Protein AF-A0A0X8FLI9-F1 (afdb_monomer)

Radius of gyration: 27.59 Å; Cα contacts (8 Å, |Δi|>4): 168; chains: 1; bounding box: 105×50×68 Å

InterPro domains:
  IPR019454 Putative cell-wall binding lipoprotein YkyA-like [PF10368] (31-201)
  IPR036785 YkyA-like superfamily [G3DSA:1.20.120.570] (15-207)
  IPR036785 YkyA-like superfamily [SSF140423] (44-197)

Nearest PDB structures (foldseek):
  2ap3-assembly1_A  TM=6.764E-01  e=7.539E-03  Staphylococcus aureus subsp. aureus MW2
  8r5s-assembly1_B  TM=3.567E-01  e=4.475E-02  unidentified
  3ja6-assembly1_I  TM=3.073E-01  e=8.933E+00  Escherichia coli

Secondary structure (DSSP, 8-state):
--------------------PPPHHHHHHHHHHHHHHHHHHHHHHHHHHHHHHHHHHHHHHH-TT-GGGGSTTSHHHHHHHHHHHHHHHHHHHHHHHHHHHHHHHHHHHH-----HHHHHHHHHHHHHHHHHHHHHHHHHHHHHHHHHHHHHHHHHHHHHTSTT--HHHHHHHHHHHHHHHHHHHHHHHHHHHHHHHHHHSPPTTTTHHHHSSS-----

Organism: NCBI:txid128944

Solvent-accessible surface area (backbone atoms only — not comparable to full-atom values): 12479 Å² total; per-residue (Å²): 142,83,85,86,79,90,72,89,80,86,78,80,84,72,79,85,79,72,69,88,69,74,55,67,68,64,38,55,54,49,33,33,52,23,37,46,48,34,53,51,28,52,51,49,38,55,53,46,60,73,42,41,66,57,23,44,52,49,28,44,76,75,28,89,73,30,52,36,45,60,30,88,82,14,48,38,39,45,50,55,48,54,41,50,55,34,50,54,50,32,53,50,20,50,51,44,36,54,58,33,46,54,52,50,51,56,48,54,76,71,64,84,66,91,48,68,69,55,46,52,52,46,56,54,48,67,62,46,49,64,38,49,68,54,42,50,62,54,50,54,50,45,52,58,55,49,51,54,48,51,55,49,51,53,51,43,41,38,46,59,36,40,92,84,50,47,71,65,56,52,53,51,46,52,52,55,50,52,58,52,50,53,54,50,51,58,51,50,64,70,41,49,61,48,42,51,53,52,57,65,56,80,59,81,73,64,59,54,70,73,70,66,77,83,81,87,78,87,129

Sequence (219 aa):
MNKLKFGFLALSACFLLVACSANPTSVADQVQEAGHQATQEINSIQLQEGQLNQAFAQDIAEDDSLKRLASNRGATQANLSDRQDDLDQLAKALKTLKSQGEKLQASMDQVQSDDETVIKQRQHFEAILPLIDQIVPTLESYINNYQALLDQEESFYKSLSKKDADYQTFNQGMSDINQNHQKLQDQLQSLVEPLEQLNQLPSLNQEKDKNGGEQDAPA

Structure (mmCIF, N/CA/C/O backbone):
data_AF-A0A0X8FLI9-F1
#
_entry.id   AF-A0A0X8FLI9-F1
#
loop_
_atom_site.group_PDB
_atom_site.id
_atom_site.type_symbol
_atom_site.label_atom_id
_atom_site.label_alt_id
_atom_site.label_comp_id
_atom_site.label_asym_id
_atom_site.label_entity_id
_atom_site.label_seq_id
_atom_site.pdbx_PDB_ins_code
_atom_site.Cartn_x
_atom_site.Cartn_y
_atom_site.Cartn_z
_atom_site.occupancy
_atom_site.B_iso_or_equiv
_atom_site.auth_seq_id
_atom_site.auth_comp_id
_atom_site.auth_asym_id
_atom_site.auth_atom_id
_atom_site.pdbx_PDB_model_num
ATOM 1 N N . MET A 1 1 ? 81.676 11.058 -12.148 1.00 44.59 1 MET A N 1
ATOM 2 C CA . MET A 1 1 ? 80.948 12.337 -12.293 1.00 44.59 1 MET A CA 1
ATOM 3 C C . MET A 1 1 ? 80.258 12.343 -13.644 1.00 44.59 1 MET A C 1
ATOM 5 O O . MET A 1 1 ? 80.954 12.430 -14.639 1.00 44.59 1 MET A O 1
ATOM 9 N N . ASN A 1 2 ? 78.933 12.199 -13.680 1.00 37.53 2 ASN A N 1
ATOM 10 C CA . ASN A 1 2 ? 78.078 12.757 -14.728 1.00 37.53 2 ASN A CA 1
ATOM 11 C C . ASN A 1 2 ? 76.636 12.804 -14.214 1.00 37.53 2 ASN A C 1
ATOM 13 O O . ASN A 1 2 ? 76.215 11.964 -13.424 1.00 37.53 2 ASN A O 1
ATOM 17 N N . LYS A 1 3 ? 75.971 13.908 -14.547 1.00 40.12 3 LYS A N 1
ATOM 18 C CA . LYS A 1 3 ? 74.901 14.537 -13.772 1.00 40.12 3 LYS A CA 1
ATOM 19 C C . LYS A 1 3 ? 73.550 13.847 -13.973 1.00 40.12 3 LYS A C 1
ATOM 21 O O . LYS A 1 3 ? 73.092 13.698 -15.101 1.00 40.12 3 LYS A O 1
ATOM 26 N N . LEU A 1 4 ? 72.904 13.523 -12.856 1.00 42.41 4 LEU A N 1
ATOM 27 C CA . LEU A 1 4 ? 71.503 13.131 -12.757 1.00 42.41 4 LEU A CA 1
ATOM 28 C C . LEU A 1 4 ? 70.629 14.345 -13.121 1.00 42.41 4 LEU A C 1
ATOM 30 O O . LEU A 1 4 ? 70.685 15.370 -12.441 1.00 42.41 4 LEU A O 1
ATOM 34 N N . LYS A 1 5 ? 69.847 14.258 -14.200 1.00 42.66 5 LYS A N 1
ATOM 35 C CA . LYS A 1 5 ? 68.761 15.206 -14.481 1.00 42.66 5 LYS A CA 1
ATOM 36 C C . LYS A 1 5 ? 67.445 14.543 -14.087 1.00 42.66 5 LYS A C 1
ATOM 38 O O . LYS A 1 5 ? 66.938 13.693 -14.807 1.00 42.66 5 LYS A O 1
ATOM 43 N N . PHE A 1 6 ? 66.930 14.934 -12.925 1.00 48.31 6 PHE A N 1
ATOM 44 C CA . PHE A 1 6 ? 65.540 14.724 -12.537 1.00 48.31 6 PHE A CA 1
ATOM 45 C C . PHE A 1 6 ? 64.654 15.604 -13.427 1.00 48.31 6 PHE A C 1
ATOM 47 O O . PHE A 1 6 ? 64.807 16.824 -13.439 1.00 48.31 6 PHE A O 1
ATOM 54 N N . GLY A 1 7 ? 63.751 14.979 -14.176 1.00 41.00 7 GLY A N 1
ATOM 55 C CA . GLY A 1 7 ? 62.736 15.645 -14.983 1.00 41.00 7 GLY A CA 1
ATOM 56 C C . GLY A 1 7 ? 61.403 14.937 -14.790 1.00 41.00 7 GLY A C 1
ATOM 57 O O . GLY A 1 7 ? 61.205 13.857 -15.328 1.00 41.00 7 GLY A O 1
ATOM 58 N N . PHE A 1 8 ? 60.566 15.542 -13.947 1.00 47.28 8 PHE A N 1
ATOM 59 C CA . PHE A 1 8 ? 59.113 15.403 -13.809 1.00 47.28 8 PHE A CA 1
ATOM 60 C C . PHE A 1 8 ? 58.415 14.373 -14.723 1.00 47.28 8 PHE A C 1
ATOM 62 O O . PHE A 1 8 ? 58.249 14.609 -15.917 1.00 47.28 8 PHE A O 1
ATOM 69 N N . LEU A 1 9 ? 57.878 13.305 -14.123 1.00 39.38 9 LEU A N 1
ATOM 70 C CA . LEU A 1 9 ? 56.750 12.558 -14.683 1.00 39.38 9 LEU A CA 1
ATOM 71 C C . LEU A 1 9 ? 55.595 12.614 -13.674 1.00 39.38 9 LEU A C 1
ATOM 73 O O . LEU A 1 9 ? 55.496 11.795 -12.765 1.00 39.38 9 LEU A O 1
ATOM 77 N N . ALA A 1 10 ? 54.747 13.631 -13.814 1.00 48.28 10 ALA A N 1
ATOM 78 C CA . ALA A 1 10 ? 53.431 13.655 -13.192 1.00 48.28 10 ALA A CA 1
ATOM 79 C C . ALA A 1 10 ? 52.522 12.722 -14.003 1.00 48.28 10 ALA A C 1
ATOM 81 O O . ALA A 1 10 ? 51.896 13.149 -14.971 1.00 48.28 10 ALA A O 1
ATOM 82 N N . LEU A 1 11 ? 52.489 11.434 -13.650 1.00 44.41 11 LEU A N 1
ATOM 83 C CA . LEU A 1 11 ? 51.490 10.521 -14.196 1.00 44.41 11 LEU A CA 1
ATOM 84 C C . LEU A 1 11 ? 50.240 10.618 -13.322 1.00 44.41 11 LEU A C 1
ATOM 86 O O . LEU A 1 11 ? 50.112 9.970 -12.286 1.00 44.41 11 LEU A O 1
ATOM 90 N N . SER A 1 12 ? 49.362 11.523 -13.745 1.00 46.56 12 SER A N 1
ATOM 91 C CA . SER A 1 12 ? 48.009 11.704 -13.243 1.00 46.56 12 SER A CA 1
ATOM 92 C C . SER A 1 12 ? 47.231 10.395 -13.409 1.00 46.56 12 SER A C 1
ATOM 94 O O . SER A 1 12 ? 46.703 10.105 -14.481 1.00 46.56 12 SER A O 1
ATOM 96 N N . ALA A 1 13 ? 47.184 9.581 -12.356 1.00 48.19 13 ALA A N 1
ATOM 97 C CA . ALA A 1 13 ? 46.285 8.438 -12.248 1.00 48.19 13 ALA A CA 1
ATOM 98 C C . ALA A 1 13 ? 44.875 8.949 -11.904 1.00 48.19 13 ALA A C 1
ATOM 100 O O . ALA A 1 13 ? 44.360 8.736 -10.809 1.00 48.19 13 ALA A O 1
ATOM 101 N N . CYS A 1 14 ? 44.269 9.693 -12.831 1.00 45.59 14 CYS A N 1
ATOM 102 C CA . CYS A 1 14 ? 42.859 10.041 -12.751 1.00 45.59 14 CYS A CA 1
ATOM 103 C C . CYS A 1 14 ? 42.026 8.847 -13.221 1.00 45.59 14 CYS A C 1
ATOM 105 O O . CYS A 1 14 ? 42.004 8.522 -14.403 1.00 45.59 14 CYS A O 1
ATOM 107 N N . PHE A 1 15 ? 41.357 8.222 -12.254 1.00 47.62 15 PHE A N 1
ATOM 108 C CA . PHE A 1 15 ? 39.987 7.717 -12.343 1.00 47.62 15 PHE A CA 1
ATOM 109 C C . PHE A 1 15 ? 39.546 7.134 -13.695 1.00 47.62 15 PHE A C 1
ATOM 111 O O . PHE A 1 15 ? 38.873 7.791 -14.482 1.00 47.62 15 PHE A O 1
ATOM 118 N N . LEU A 1 16 ? 39.792 5.838 -13.882 1.00 42.84 16 LEU A N 1
ATOM 119 C CA . LEU A 1 16 ? 38.894 4.979 -14.657 1.00 42.84 16 LEU A CA 1
ATOM 120 C C . LEU A 1 16 ? 38.116 4.081 -13.689 1.00 42.84 16 LEU A C 1
ATOM 122 O O . LEU A 1 16 ? 38.241 2.863 -13.705 1.00 42.84 16 LEU A O 1
ATOM 126 N N . LEU A 1 17 ? 37.306 4.702 -12.829 1.00 39.56 17 LEU A N 1
ATOM 127 C CA . LEU A 1 17 ? 36.088 4.056 -12.341 1.00 39.56 17 LEU A CA 1
ATOM 128 C C . LEU A 1 17 ? 35.008 4.369 -13.376 1.00 39.56 17 LEU A C 1
ATOM 130 O O . LEU A 1 17 ? 34.182 5.260 -13.189 1.00 39.56 17 LEU A O 1
ATOM 134 N N . VAL A 1 18 ? 35.096 3.694 -14.524 1.00 42.97 18 VAL A N 1
ATOM 135 C CA . VAL A 1 18 ? 33.992 3.664 -15.481 1.00 42.97 18 VAL A CA 1
ATOM 136 C C . VAL A 1 18 ? 32.836 2.993 -14.754 1.00 42.97 18 VAL A C 1
ATOM 138 O O . VAL A 1 18 ? 32.994 1.906 -14.204 1.00 42.97 18 VAL A O 1
ATOM 141 N N . ALA A 1 19 ? 31.737 3.736 -14.683 1.00 37.81 19 ALA A N 1
ATOM 142 C CA . ALA A 1 19 ? 30.455 3.393 -14.101 1.00 37.81 19 ALA A CA 1
ATOM 143 C C . ALA A 1 19 ? 30.183 1.883 -14.033 1.00 37.81 19 ALA A C 1
ATOM 145 O O . ALA A 1 19 ? 30.278 1.184 -15.040 1.00 37.81 19 ALA A O 1
ATOM 146 N N . CYS A 1 20 ? 29.734 1.404 -12.871 1.00 40.12 20 CYS A N 1
ATOM 147 C CA . CYS A 1 20 ? 28.858 0.239 -12.822 1.00 40.12 20 CYS A CA 1
ATOM 148 C C . CYS A 1 20 ? 27.592 0.598 -13.615 1.00 40.12 20 CYS A C 1
ATOM 150 O O . CYS A 1 20 ? 26.618 1.085 -13.040 1.00 40.12 20 CYS A O 1
ATOM 152 N N . SER A 1 21 ? 27.630 0.465 -14.943 1.00 43.06 21 SER A N 1
ATOM 153 C CA . SER A 1 21 ? 26.447 0.589 -15.779 1.00 43.06 21 SER A CA 1
ATOM 154 C C . SER A 1 21 ? 25.507 -0.530 -15.355 1.00 43.06 21 SER A C 1
ATOM 156 O O . SER A 1 21 ? 25.841 -1.713 -15.429 1.00 43.06 21 SER A O 1
ATOM 158 N N . ALA A 1 22 ? 24.347 -0.155 -14.821 1.00 55.50 22 ALA A N 1
ATOM 159 C CA . ALA A 1 22 ? 23.279 -1.110 -14.601 1.00 55.50 22 ALA A CA 1
ATOM 160 C C . ALA A 1 22 ? 23.012 -1.800 -15.944 1.00 55.50 22 ALA A C 1
ATOM 162 O O . ALA A 1 22 ? 22.777 -1.125 -16.945 1.00 55.50 22 ALA A O 1
ATOM 163 N N . ASN A 1 23 ? 23.120 -3.128 -15.986 1.00 66.19 23 ASN A N 1
ATOM 164 C CA . ASN A 1 23 ? 22.789 -3.881 -17.187 1.00 66.19 23 ASN A CA 1
ATOM 165 C C . ASN A 1 23 ? 21.299 -3.622 -17.485 1.00 66.19 23 ASN A C 1
ATOM 167 O O . ASN A 1 23 ? 20.482 -3.944 -16.619 1.00 66.19 23 ASN A O 1
ATOM 171 N N . PRO A 1 24 ? 20.910 -3.051 -18.637 1.00 60.22 24 PRO A N 1
ATOM 172 C CA . PRO A 1 24 ? 19.527 -2.627 -18.851 1.00 60.22 24 PRO A CA 1
ATOM 173 C C . PRO A 1 24 ? 18.510 -3.782 -18.766 1.00 60.22 24 PRO A C 1
ATOM 175 O O . PRO A 1 24 ? 17.378 -3.578 -18.340 1.00 60.22 24 PRO A O 1
ATOM 178 N N . THR A 1 25 ? 18.930 -5.023 -19.037 1.00 65.94 25 THR A N 1
ATOM 179 C CA . THR A 1 25 ? 18.124 -6.228 -18.771 1.00 65.94 25 THR A CA 1
ATOM 180 C C . THR A 1 25 ? 17.817 -6.409 -17.280 1.00 65.94 25 THR A C 1
ATOM 182 O O . THR A 1 25 ? 16.679 -6.661 -16.909 1.00 65.94 25 THR A O 1
ATOM 185 N N . SER A 1 26 ? 18.805 -6.190 -16.408 1.00 79.81 26 SER A N 1
ATOM 186 C CA . SER A 1 26 ? 18.607 -6.259 -14.953 1.00 79.81 26 SER A CA 1
ATOM 187 C C . SER A 1 26 ? 17.734 -5.126 -14.406 1.00 79.81 26 SER A C 1
ATOM 189 O O . SER A 1 26 ? 17.175 -5.265 -13.323 1.00 79.81 26 SER A O 1
ATOM 191 N N . VAL A 1 27 ? 17.623 -4.008 -15.135 1.00 83.69 27 VAL A N 1
ATOM 192 C CA . VAL A 1 27 ? 16.736 -2.891 -14.777 1.00 83.69 27 VAL A CA 1
ATOM 193 C C . VAL A 1 27 ? 15.287 -3.261 -15.0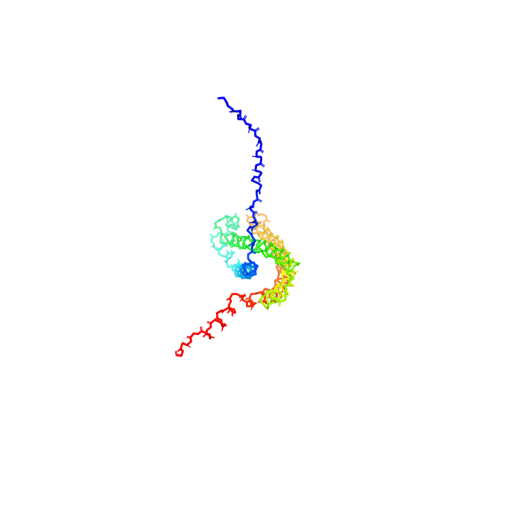78 1.00 83.69 27 VAL A C 1
ATOM 195 O O . VAL A 1 27 ? 14.445 -3.101 -14.201 1.00 83.69 27 VAL A O 1
ATOM 198 N N . ALA A 1 28 ? 15.004 -3.803 -16.267 1.00 85.44 28 ALA A N 1
ATOM 199 C CA . ALA A 1 28 ? 13.665 -4.277 -16.622 1.00 85.44 28 ALA A CA 1
ATOM 200 C C . ALA A 1 28 ? 13.173 -5.375 -15.663 1.00 85.44 28 ALA A C 1
ATOM 202 O O . ALA A 1 28 ? 12.085 -5.242 -15.109 1.00 85.44 28 ALA A O 1
ATOM 203 N N . ASP A 1 29 ? 14.012 -6.373 -15.362 1.00 87.75 29 ASP A N 1
ATOM 204 C CA . ASP A 1 29 ? 13.674 -7.435 -14.402 1.00 87.75 29 ASP A CA 1
ATOM 205 C C . ASP A 1 29 ? 13.336 -6.858 -13.005 1.00 87.75 29 ASP A C 1
ATOM 207 O O . ASP A 1 29 ? 12.397 -7.303 -12.350 1.00 87.75 29 ASP A O 1
ATOM 211 N N . GLN A 1 30 ? 14.054 -5.819 -12.553 1.00 91.50 30 GLN A N 1
ATOM 212 C CA . GLN A 1 30 ? 13.771 -5.145 -11.275 1.00 91.50 30 GLN A CA 1
ATOM 213 C C . GLN A 1 30 ? 12.463 -4.346 -11.284 1.00 91.50 30 GLN A C 1
ATOM 215 O O . GLN A 1 30 ? 11.825 -4.230 -10.238 1.00 91.50 30 GLN A O 1
ATOM 220 N N . VAL A 1 31 ? 12.062 -3.775 -12.426 1.00 93.12 31 VAL A N 1
ATOM 221 C CA . VAL A 1 31 ? 10.745 -3.133 -12.557 1.00 93.12 31 VAL A CA 1
ATOM 222 C C . VAL A 1 31 ? 9.647 -4.183 -12.406 1.00 93.12 31 VAL A C 1
ATOM 224 O O . VAL A 1 31 ? 8.696 -3.958 -11.661 1.00 93.12 31 VAL A O 1
ATOM 227 N N . GLN A 1 32 ? 9.782 -5.329 -13.076 1.00 91.56 32 GLN A N 1
ATOM 228 C CA . GLN A 1 32 ? 8.783 -6.398 -13.012 1.00 91.56 32 GLN A CA 1
ATOM 229 C C . GLN A 1 32 ? 8.674 -6.993 -11.608 1.00 91.56 32 GLN A C 1
ATOM 231 O O . GLN A 1 32 ? 7.570 -7.135 -11.093 1.00 91.56 32 GLN A O 1
ATOM 236 N N . GLU A 1 33 ? 9.804 -7.261 -10.950 1.00 94.12 33 GLU A N 1
ATOM 237 C CA . GLU A 1 33 ? 9.818 -7.728 -9.559 1.00 94.12 33 GLU A CA 1
ATOM 238 C C . GLU A 1 33 ? 9.114 -6.732 -8.627 1.00 94.12 33 GLU A C 1
ATOM 240 O O . GLU A 1 33 ? 8.297 -7.119 -7.795 1.00 94.12 33 GLU A O 1
ATOM 245 N N . ALA A 1 34 ? 9.361 -5.431 -8.804 1.00 96.56 34 ALA A N 1
ATOM 246 C CA . ALA A 1 34 ? 8.670 -4.406 -8.029 1.00 96.56 34 ALA A CA 1
ATOM 247 C C . ALA A 1 34 ? 7.160 -4.345 -8.336 1.00 96.56 34 ALA A C 1
ATOM 249 O O . ALA A 1 34 ? 6.372 -4.081 -7.430 1.00 96.56 34 ALA A O 1
ATOM 250 N N . GLY A 1 35 ? 6.740 -4.617 -9.577 1.00 96.75 35 GLY A N 1
ATOM 251 C CA . GLY A 1 35 ? 5.328 -4.760 -9.954 1.00 96.75 35 GLY A CA 1
ATOM 252 C C . GLY A 1 35 ? 4.650 -5.967 -9.292 1.00 96.75 35 GLY A C 1
ATOM 253 O O . GLY A 1 35 ? 3.540 -5.848 -8.757 1.00 96.75 35 GLY A O 1
ATOM 254 N N . HIS A 1 36 ? 5.342 -7.109 -9.247 1.00 97.06 36 HIS A N 1
ATOM 255 C CA . HIS A 1 36 ? 4.882 -8.304 -8.542 1.00 97.06 36 HIS A CA 1
ATOM 256 C C . HIS A 1 36 ? 4.761 -8.051 -7.045 1.00 97.06 36 HIS A C 1
ATOM 258 O O . HIS A 1 36 ? 3.710 -8.339 -6.470 1.00 97.06 36 HIS A O 1
ATOM 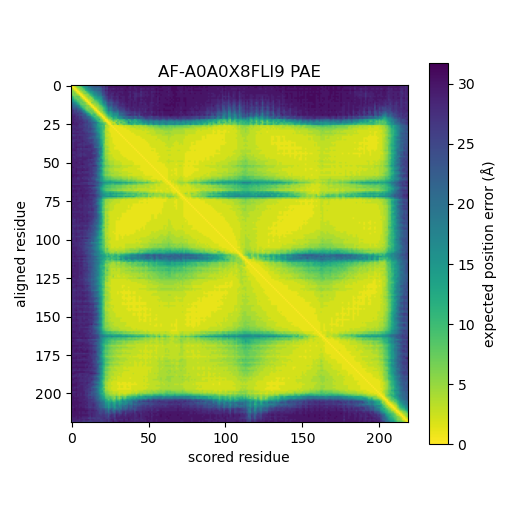264 N N . GLN A 1 37 ? 5.788 -7.452 -6.438 1.00 97.94 37 GLN A N 1
ATOM 265 C CA . GLN A 1 37 ? 5.755 -7.081 -5.031 1.00 97.94 37 GLN A CA 1
ATOM 266 C C . GLN A 1 37 ? 4.584 -6.132 -4.754 1.00 97.94 37 GLN A C 1
ATOM 268 O O . GLN A 1 37 ? 3.780 -6.408 -3.874 1.00 97.94 37 GLN A O 1
ATOM 273 N N . ALA A 1 38 ? 4.404 -5.073 -5.552 1.00 98.31 38 ALA A N 1
ATOM 274 C CA . ALA A 1 38 ? 3.283 -4.151 -5.372 1.00 98.31 38 ALA A CA 1
ATOM 275 C C . ALA A 1 38 ? 1.920 -4.866 -5.413 1.00 98.31 38 ALA A C 1
ATOM 277 O O . ALA A 1 38 ? 1.047 -4.595 -4.592 1.00 98.31 38 ALA A O 1
ATOM 278 N N . THR A 1 39 ? 1.756 -5.825 -6.327 1.00 98.38 39 THR A N 1
ATOM 279 C CA . THR A 1 39 ? 0.537 -6.642 -6.428 1.00 98.38 39 THR A CA 1
ATOM 280 C C . THR A 1 39 ? 0.333 -7.519 -5.189 1.00 98.38 39 THR A C 1
ATOM 282 O O . THR A 1 39 ? -0.791 -7.662 -4.708 1.00 98.38 39 THR A O 1
ATOM 285 N N . GLN A 1 40 ? 1.405 -8.112 -4.660 1.00 98.44 40 GLN A N 1
ATOM 286 C CA . GLN A 1 40 ? 1.354 -8.935 -3.452 1.00 98.44 40 GLN A CA 1
ATOM 287 C C . GLN A 1 40 ? 0.948 -8.118 -2.224 1.00 98.44 40 GLN A C 1
ATOM 289 O O . GLN A 1 40 ? 0.019 -8.526 -1.528 1.00 98.44 40 GLN A O 1
ATOM 294 N N . GLU A 1 41 ? 1.571 -6.958 -2.003 1.00 98.62 41 GLU A N 1
ATOM 295 C CA . GLU A 1 41 ? 1.259 -6.111 -0.844 1.00 98.62 41 GLU A CA 1
ATOM 296 C C . GLU A 1 41 ? -0.172 -5.558 -0.918 1.00 98.62 41 GLU A C 1
ATOM 298 O O . GLU A 1 41 ? -0.892 -5.576 0.077 1.00 98.62 41 GLU A O 1
ATOM 303 N N . ILE A 1 42 ? -0.645 -5.150 -2.107 1.00 98.50 42 ILE A N 1
ATOM 304 C CA . ILE A 1 42 ? -2.048 -4.742 -2.307 1.00 98.50 42 ILE A CA 1
ATOM 305 C C . ILE A 1 42 ? -3.001 -5.879 -1.921 1.00 98.50 42 ILE A C 1
ATOM 307 O O . ILE A 1 42 ? -3.962 -5.658 -1.188 1.00 98.50 42 ILE A O 1
ATOM 311 N N . ASN A 1 43 ? -2.740 -7.104 -2.381 1.00 98.19 43 ASN A N 1
ATOM 312 C CA . ASN A 1 43 ? -3.592 -8.250 -2.061 1.00 98.19 43 ASN A CA 1
ATOM 313 C C . ASN A 1 43 ? -3.563 -8.604 -0.568 1.00 98.19 43 ASN A C 1
ATOM 315 O O . ASN A 1 43 ? -4.598 -8.988 -0.019 1.00 98.19 43 ASN A O 1
ATOM 319 N N . SER A 1 44 ? -2.405 -8.476 0.086 1.00 98.50 44 SER A N 1
ATOM 320 C CA . SER A 1 44 ? -2.269 -8.687 1.532 1.00 98.50 44 SER A CA 1
ATOM 321 C C . SER A 1 44 ? -3.102 -7.671 2.315 1.00 98.50 44 SER A C 1
ATOM 323 O O . SER A 1 44 ? -3.945 -8.061 3.127 1.00 98.50 44 SER A O 1
ATOM 325 N N . ILE A 1 45 ? -2.989 -6.390 1.949 1.00 98.56 45 ILE A N 1
ATOM 326 C CA . ILE A 1 45 ? -3.814 -5.306 2.485 1.00 98.56 45 ILE A CA 1
ATOM 327 C C . ILE A 1 45 ? -5.309 -5.620 2.329 1.00 98.56 45 ILE A C 1
ATOM 329 O O . ILE A 1 45 ? -6.050 -5.579 3.310 1.00 98.56 45 ILE A O 1
ATOM 333 N N . GLN A 1 46 ? -5.763 -5.988 1.125 1.00 97.94 46 GLN A N 1
ATOM 334 C CA . GLN A 1 46 ? -7.177 -6.301 0.862 1.00 97.94 46 GLN A CA 1
ATOM 335 C C . GLN A 1 46 ? -7.678 -7.497 1.688 1.00 97.94 46 GLN A C 1
ATOM 337 O O . GLN A 1 46 ? -8.801 -7.495 2.200 1.00 97.94 46 GLN A O 1
ATOM 342 N N . LEU A 1 47 ? -6.843 -8.525 1.855 1.00 98.25 47 LEU A N 1
ATOM 343 C CA . LEU A 1 47 ? -7.166 -9.670 2.702 1.00 98.25 47 LEU A CA 1
ATOM 344 C C . LEU A 1 47 ? -7.329 -9.250 4.169 1.00 98.25 47 LEU A C 1
ATOM 346 O O . LEU A 1 47 ? -8.281 -9.675 4.827 1.00 98.25 47 LEU A O 1
ATOM 350 N N . GLN A 1 48 ? -6.420 -8.418 4.677 1.00 98.44 48 GLN A N 1
ATOM 351 C CA . GLN A 1 48 ? -6.453 -7.925 6.051 1.00 98.44 48 GLN A CA 1
ATOM 352 C C . GLN A 1 48 ? -7.641 -6.983 6.292 1.00 98.44 48 GLN A C 1
ATOM 354 O O . GLN A 1 48 ? -8.276 -7.087 7.342 1.00 98.44 48 GLN A O 1
ATOM 359 N N . GLU A 1 49 ? -8.006 -6.128 5.329 1.00 97.06 49 GLU A N 1
ATOM 360 C CA . GLU A 1 49 ? -9.237 -5.322 5.389 1.00 97.06 49 GLU A CA 1
ATOM 361 C C . GLU A 1 49 ? -10.474 -6.216 5.565 1.00 97.06 49 GLU A C 1
ATOM 363 O O . GLU A 1 49 ? -11.309 -5.974 6.439 1.00 97.06 49 GLU A O 1
ATOM 368 N N . GLY A 1 50 ? -10.555 -7.320 4.812 1.00 96.56 50 GLY A N 1
ATOM 369 C CA . GLY A 1 50 ? -11.631 -8.306 4.951 1.00 96.56 50 GLY A CA 1
ATOM 370 C C . GLY A 1 50 ? -11.695 -8.983 6.329 1.00 96.56 50 GLY A C 1
ATOM 371 O O . GLY A 1 50 ? -12.752 -9.476 6.731 1.00 96.56 50 GLY A O 1
ATOM 372 N N . GLN A 1 51 ? -10.590 -8.989 7.077 1.00 97.62 51 GLN A N 1
ATOM 373 C CA . GLN A 1 51 ? -10.475 -9.605 8.403 1.00 97.62 51 GLN A CA 1
ATOM 374 C C . GLN A 1 51 ? -10.690 -8.617 9.560 1.00 97.62 51 GLN A C 1
ATOM 376 O O . GLN A 1 51 ? -10.919 -9.050 10.694 1.00 97.62 51 GLN A O 1
ATOM 381 N N . LEU A 1 52 ? -10.679 -7.306 9.300 1.00 96.56 52 LEU A N 1
ATOM 382 C CA . LEU A 1 52 ? -10.750 -6.270 10.334 1.00 96.56 52 LEU A CA 1
ATOM 383 C C . LEU A 1 52 ? -12.013 -6.386 11.204 1.00 96.56 52 LEU A C 1
ATOM 385 O O . LEU A 1 52 ? -11.944 -6.283 12.428 1.00 96.56 52 LEU A O 1
ATOM 389 N N . ASN A 1 53 ? -13.166 -6.695 10.602 1.00 94.25 53 ASN A N 1
ATOM 390 C CA . ASN A 1 53 ? -14.417 -6.883 11.346 1.00 94.25 53 ASN A CA 1
ATOM 391 C C . ASN A 1 53 ? -14.363 -8.073 12.315 1.00 94.25 53 ASN A C 1
ATOM 393 O O . ASN A 1 53 ? -14.921 -8.007 13.411 1.00 94.25 53 ASN A O 1
ATOM 397 N N . GLN A 1 54 ? -13.684 -9.158 11.931 1.00 97.56 54 GLN A N 1
ATOM 398 C CA . GLN A 1 54 ? -13.489 -10.312 12.807 1.00 97.56 54 GLN A CA 1
ATOM 399 C C . GLN A 1 54 ? -12.544 -9.963 13.963 1.00 97.56 54 GLN A C 1
ATOM 401 O O . GLN A 1 54 ? -12.828 -10.321 15.105 1.00 97.56 54 GLN A O 1
ATOM 406 N N . ALA A 1 55 ? -11.462 -9.235 13.681 1.00 97.06 55 ALA A N 1
ATOM 407 C CA . ALA A 1 55 ? -10.519 -8.766 14.692 1.00 97.06 55 ALA A CA 1
ATOM 408 C C . ALA A 1 55 ? -11.194 -7.833 15.718 1.00 97.06 55 ALA A C 1
ATOM 410 O O . ALA A 1 55 ? -11.038 -8.008 16.928 1.00 97.06 55 ALA A O 1
ATOM 411 N N . PHE A 1 56 ? -12.033 -6.915 15.235 1.00 95.69 56 PHE A N 1
ATOM 412 C CA . PHE A 1 56 ? -12.857 -6.043 16.069 1.00 95.69 56 PHE A CA 1
ATOM 413 C C . PHE A 1 56 ? -13.831 -6.829 16.956 1.00 95.69 56 PHE A C 1
ATOM 415 O O . PHE A 1 56 ? -13.894 -6.604 18.166 1.00 95.69 56 PHE A O 1
ATOM 422 N N . ALA A 1 57 ? -14.562 -7.790 16.381 1.00 95.44 57 ALA A N 1
ATOM 423 C CA . ALA A 1 57 ? -15.493 -8.631 17.131 1.00 95.44 57 ALA A CA 1
ATOM 424 C C . ALA A 1 57 ? -14.787 -9.467 18.210 1.00 95.44 57 AL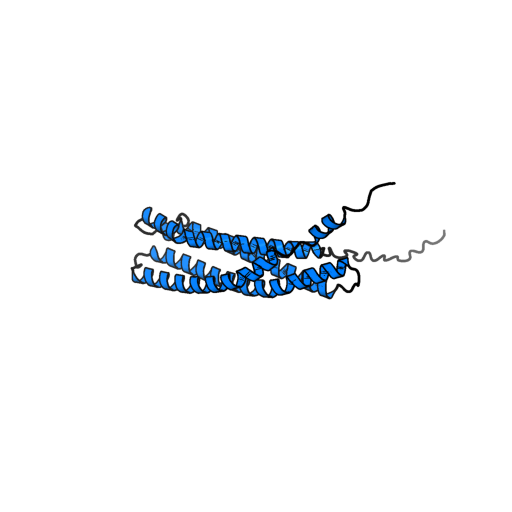A A C 1
ATOM 426 O O . ALA A 1 57 ? -15.323 -9.633 19.307 1.00 95.44 57 ALA A O 1
ATOM 427 N N . GLN A 1 58 ? -13.581 -9.963 17.919 1.00 96.25 58 GLN A N 1
ATOM 428 C CA . GLN A 1 58 ? -12.763 -10.688 18.885 1.00 96.25 58 GLN A CA 1
ATOM 429 C C . GLN A 1 58 ? -12.379 -9.800 20.074 1.00 96.25 58 GLN A C 1
ATOM 431 O O . GLN A 1 58 ? -12.540 -10.217 21.219 1.00 96.25 58 GLN A O 1
ATOM 436 N N . ASP A 1 59 ? -11.913 -8.573 19.830 1.00 95.94 59 ASP A N 1
ATOM 437 C CA . ASP A 1 59 ? -11.528 -7.673 20.920 1.00 95.94 59 ASP A CA 1
ATOM 438 C C . ASP A 1 59 ? -12.707 -7.287 21.816 1.00 95.94 59 ASP A C 1
ATOM 440 O O . ASP A 1 59 ? -12.528 -7.205 23.031 1.00 95.94 59 ASP A O 1
ATOM 444 N N . ILE A 1 60 ? -13.903 -7.105 21.245 1.00 94.00 60 ILE A N 1
ATOM 445 C CA . ILE A 1 60 ? -15.127 -6.870 22.026 1.00 94.00 60 ILE A CA 1
ATOM 446 C C . ILE A 1 60 ? -15.477 -8.100 22.868 1.00 94.00 60 ILE A C 1
ATOM 448 O O . ILE A 1 60 ? -15.770 -7.961 24.049 1.00 94.00 60 ILE A O 1
ATOM 452 N N . ALA A 1 61 ? -15.433 -9.302 22.285 1.00 94.75 61 ALA A N 1
ATOM 453 C CA . ALA A 1 61 ? -15.770 -10.536 22.996 1.00 94.75 61 ALA A CA 1
ATOM 454 C C . ALA A 1 61 ? -14.799 -10.852 24.149 1.00 94.75 61 ALA A C 1
ATOM 456 O O . ALA A 1 61 ? -15.178 -11.517 25.114 1.00 94.75 61 ALA A O 1
ATOM 457 N N . GLU A 1 62 ? -13.546 -10.402 24.046 1.00 94.38 62 GLU A N 1
ATOM 458 C CA . GLU A 1 62 ? -12.517 -10.587 25.073 1.00 94.38 62 GLU A CA 1
ATOM 459 C C . GLU A 1 62 ? -12.493 -9.466 26.133 1.00 94.38 62 GLU A C 1
ATOM 461 O O . GLU A 1 62 ? -11.949 -9.679 27.220 1.00 94.38 62 GLU A O 1
ATOM 466 N N . ASP A 1 63 ? -13.045 -8.280 25.845 1.00 91.69 63 ASP A N 1
ATOM 467 C CA . ASP A 1 63 ? -13.075 -7.129 26.757 1.00 91.69 63 ASP A CA 1
ATOM 468 C C . ASP A 1 63 ? -14.287 -6.209 26.522 1.00 91.69 63 ASP A C 1
ATOM 470 O O . ASP A 1 63 ? -14.233 -5.250 25.747 1.00 91.69 63 ASP A O 1
ATOM 474 N N . ASP A 1 64 ? -15.339 -6.418 27.318 1.00 84.50 64 ASP A N 1
ATOM 475 C CA . ASP A 1 64 ? -16.550 -5.584 27.333 1.00 84.50 64 ASP A CA 1
ATOM 476 C C . ASP A 1 64 ? -16.279 -4.101 27.655 1.00 84.50 64 ASP A C 1
ATOM 478 O O . ASP A 1 64 ? -17.119 -3.240 27.392 1.00 84.50 64 ASP A O 1
ATOM 482 N N . SER A 1 65 ? -15.123 -3.766 28.249 1.00 88.50 65 SER A N 1
ATOM 483 C CA . SER A 1 65 ? -14.755 -2.373 28.533 1.00 88.50 65 SER A CA 1
ATOM 484 C C . SER A 1 65 ? -14.167 -1.635 27.329 1.00 88.50 65 SER A C 1
ATOM 486 O O . SER A 1 65 ? -13.887 -0.440 27.442 1.00 88.50 65 SER A O 1
ATOM 488 N N . LEU A 1 66 ? -13.974 -2.334 26.200 1.00 91.00 66 LEU A N 1
ATOM 489 C CA . LEU A 1 66 ? -13.436 -1.826 24.933 1.00 91.00 66 LEU A CA 1
ATOM 490 C C . LEU A 1 66 ? -12.004 -1.276 25.013 1.00 91.00 66 LEU A C 1
ATOM 492 O O . LEU A 1 66 ? -11.485 -0.721 24.043 1.00 91.00 66 LEU A O 1
ATOM 496 N N . LYS A 1 67 ? -11.314 -1.438 26.146 1.00 91.25 67 LYS A N 1
ATOM 497 C CA . LYS A 1 67 ? -9.942 -0.942 26.330 1.00 91.25 67 LYS A CA 1
ATOM 498 C C . LYS A 1 67 ? -8.946 -1.696 25.463 1.00 91.25 67 LYS A C 1
ATOM 500 O O . LYS A 1 67 ? -7.931 -1.117 25.074 1.00 91.25 67 LYS A O 1
ATOM 505 N N . ARG A 1 68 ? -9.238 -2.954 25.127 1.00 92.88 68 ARG A N 1
ATOM 506 C CA . ARG A 1 68 ? -8.461 -3.735 24.158 1.00 92.88 68 ARG A CA 1
ATOM 507 C C . ARG A 1 68 ? -8.346 -3.072 22.787 1.00 92.88 68 ARG A C 1
ATOM 509 O O . ARG A 1 68 ? -7.278 -3.172 22.196 1.00 92.88 68 ARG A O 1
ATOM 516 N N . LEU A 1 69 ? -9.356 -2.323 22.334 1.00 92.38 69 LEU A N 1
ATOM 517 C CA . LEU A 1 69 ? -9.321 -1.622 21.039 1.00 92.38 69 LEU A CA 1
ATOM 518 C C . LEU A 1 69 ? -8.229 -0.546 20.960 1.00 92.38 69 LEU A C 1
ATOM 520 O O . LEU A 1 69 ? -7.756 -0.218 19.874 1.00 92.38 69 LEU A O 1
ATOM 524 N N . ALA A 1 70 ? -7.817 -0.003 22.109 1.00 89.19 70 ALA A N 1
ATOM 525 C CA . ALA A 1 70 ? -6.722 0.958 22.222 1.00 89.19 70 ALA A CA 1
ATOM 526 C C . ALA A 1 70 ? -5.397 0.313 22.667 1.00 89.19 70 ALA A C 1
ATOM 528 O O . ALA A 1 70 ? -4.390 1.007 22.823 1.00 89.19 70 ALA A O 1
ATOM 529 N N . SER A 1 71 ? -5.386 -0.998 22.917 1.00 88.81 71 SER A N 1
ATOM 530 C CA . SER A 1 71 ? -4.200 -1.730 23.347 1.00 88.81 71 SER A CA 1
ATOM 531 C C . SER A 1 71 ? -3.446 -2.279 22.145 1.00 88.81 71 SER A C 1
ATOM 533 O O . SER A 1 71 ? -4.032 -2.914 21.278 1.00 88.81 71 SER A O 1
ATOM 535 N N . ASN A 1 72 ? -2.118 -2.181 22.169 1.00 86.00 72 ASN A N 1
ATOM 536 C CA . ASN A 1 72 ? -1.236 -2.848 21.206 1.00 86.00 72 ASN A CA 1
ATOM 537 C C . ASN A 1 72 ? -1.292 -4.393 21.242 1.00 86.00 72 ASN A C 1
ATOM 539 O O . ASN A 1 72 ? -0.549 -5.046 20.519 1.00 86.00 72 ASN A O 1
ATOM 543 N N . ARG A 1 73 ? -2.112 -4.986 22.119 1.00 83.75 73 ARG A N 1
ATOM 544 C CA . ARG A 1 73 ? -2.357 -6.434 22.203 1.00 83.75 73 ARG A CA 1
ATOM 545 C C . ARG A 1 73 ? -3.708 -6.850 21.617 1.00 83.75 73 ARG A C 1
ATOM 547 O O . ARG A 1 73 ? -4.007 -8.041 21.621 1.00 83.75 73 ARG A O 1
ATOM 554 N N . GLY A 1 74 ? -4.533 -5.890 21.195 1.00 93.50 74 GLY A N 1
ATOM 555 C CA . GLY A 1 74 ? -5.817 -6.164 20.561 1.00 93.50 74 GLY A CA 1
ATOM 556 C C . GLY A 1 74 ? -5.634 -6.730 19.155 1.00 93.50 74 GLY A C 1
ATOM 557 O O . GLY A 1 74 ? -4.714 -6.327 18.442 1.00 93.50 74 GLY A O 1
ATOM 558 N N . ALA A 1 75 ? -6.519 -7.639 18.748 1.00 96.50 75 ALA A N 1
ATOM 559 C CA . ALA A 1 75 ? -6.525 -8.190 17.395 1.00 96.50 75 ALA A CA 1
ATOM 560 C C . ALA A 1 75 ? -6.750 -7.088 16.346 1.00 96.50 75 ALA A C 1
ATOM 562 O O . ALA A 1 75 ? -6.152 -7.121 15.274 1.00 96.50 75 ALA A O 1
ATOM 563 N N . THR A 1 76 ? -7.562 -6.080 16.678 1.0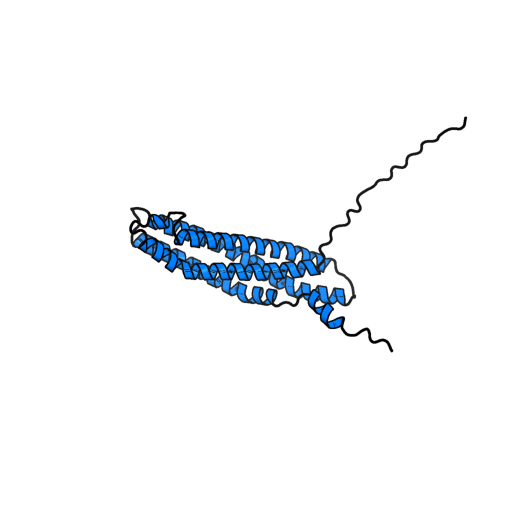0 96.81 76 THR A N 1
ATOM 564 C CA . THR A 1 76 ? -7.812 -4.910 15.829 1.00 96.81 76 THR A CA 1
ATOM 565 C C . THR A 1 76 ? -6.517 -4.154 15.568 1.00 96.81 76 THR A C 1
ATOM 567 O O . THR A 1 76 ? -6.161 -3.934 14.420 1.00 96.81 76 THR A O 1
ATOM 570 N N . GLN A 1 77 ? -5.773 -3.808 16.624 1.00 96.69 77 GLN A N 1
ATOM 571 C CA . GLN A 1 77 ? -4.513 -3.067 16.501 1.00 96.69 77 GLN A CA 1
ATOM 572 C C . GLN A 1 77 ? -3.428 -3.881 15.790 1.00 96.69 77 GLN A C 1
ATOM 574 O O . GLN A 1 77 ? -2.665 -3.310 15.019 1.00 96.69 77 GLN A O 1
ATOM 579 N N . ALA A 1 78 ? -3.387 -5.201 15.997 1.00 97.19 78 ALA A N 1
ATOM 580 C CA . ALA A 1 78 ? -2.507 -6.081 15.232 1.00 97.19 78 ALA A CA 1
ATOM 581 C C . ALA A 1 78 ? -2.824 -6.010 13.729 1.00 97.19 78 ALA A C 1
ATOM 583 O O . ALA A 1 78 ? -1.930 -5.757 12.936 1.00 97.19 78 ALA A O 1
ATOM 584 N N . ASN A 1 79 ? -4.101 -6.098 13.347 1.00 98.12 79 ASN A N 1
ATOM 585 C CA . ASN A 1 79 ? -4.517 -5.961 11.950 1.00 98.12 79 ASN A CA 1
ATOM 586 C C . ASN A 1 79 ? -4.178 -4.580 11.349 1.00 98.12 79 ASN A C 1
ATOM 588 O O . ASN A 1 79 ? -3.740 -4.509 10.203 1.00 98.12 79 ASN A O 1
ATOM 592 N N . LEU A 1 80 ? -4.348 -3.480 12.101 1.00 97.88 80 LEU A N 1
ATOM 593 C CA . LEU A 1 80 ? -3.917 -2.150 11.637 1.00 97.88 80 LEU A CA 1
ATOM 594 C C . LEU A 1 80 ? -2.395 -2.106 11.414 1.00 97.88 80 LEU A C 1
ATOM 596 O O . LEU A 1 80 ? -1.942 -1.528 10.432 1.00 97.88 80 LEU A O 1
ATOM 600 N N . SER A 1 81 ? -1.626 -2.718 12.320 1.00 97.94 81 SER A N 1
ATOM 601 C CA . SER A 1 81 ? -0.163 -2.775 12.243 1.00 97.94 81 SER A CA 1
ATOM 602 C C . SER A 1 81 ? 0.312 -3.598 11.050 1.00 97.94 81 SER A C 1
ATOM 604 O O . SER A 1 81 ? 1.188 -3.142 10.327 1.00 97.94 81 SER A O 1
ATOM 606 N N . ASP A 1 82 ? -0.282 -4.768 10.813 1.00 98.38 82 ASP A N 1
ATOM 607 C CA . ASP A 1 82 ? 0.085 -5.621 9.681 1.00 98.38 82 ASP A CA 1
ATOM 608 C C . ASP A 1 82 ? -0.190 -4.895 8.347 1.00 98.38 82 ASP A C 1
ATOM 610 O O . ASP A 1 82 ? 0.660 -4.873 7.459 1.00 98.38 82 ASP A O 1
ATOM 614 N N . ARG A 1 83 ? -1.324 -4.181 8.241 1.00 98.62 83 ARG A N 1
ATOM 615 C CA . ARG A 1 83 ? -1.640 -3.345 7.066 1.00 98.62 83 ARG A CA 1
ATOM 616 C C . ARG A 1 83 ? -0.672 -2.175 6.892 1.00 98.62 83 ARG A C 1
ATOM 618 O O . ARG A 1 83 ? -0.389 -1.792 5.758 1.00 98.62 83 ARG A O 1
ATOM 625 N N . GLN A 1 84 ? -0.182 -1.587 7.983 1.00 98.75 84 GLN A N 1
ATOM 626 C CA . GLN A 1 84 ? 0.847 -0.544 7.926 1.00 98.75 84 GLN A CA 1
ATOM 627 C C . GLN A 1 84 ? 2.180 -1.105 7.417 1.00 98.75 84 GLN A C 1
ATOM 629 O O . GLN A 1 84 ? 2.827 -0.471 6.586 1.00 98.75 84 GLN A O 1
ATOM 634 N N . ASP A 1 85 ? 2.579 -2.291 7.879 1.00 98.75 85 ASP A N 1
ATOM 635 C CA . ASP A 1 85 ? 3.816 -2.938 7.441 1.00 98.75 85 ASP A CA 1
ATOM 636 C C . ASP A 1 85 ? 3.774 -3.269 5.939 1.00 98.75 85 ASP A C 1
ATOM 638 O O . ASP A 1 85 ? 4.750 -3.013 5.223 1.00 98.75 85 ASP A O 1
ATOM 642 N N . ASP A 1 86 ? 2.635 -3.763 5.445 1.00 98.81 86 ASP A N 1
ATOM 643 C CA . ASP A 1 86 ? 2.415 -4.040 4.021 1.00 98.81 86 ASP A CA 1
ATOM 644 C C . ASP A 1 86 ? 2.383 -2.740 3.193 1.00 98.81 86 ASP A C 1
ATOM 646 O O . ASP A 1 86 ? 2.976 -2.664 2.112 1.00 98.81 86 ASP A O 1
ATOM 650 N N . LEU A 1 87 ? 1.785 -1.661 3.719 1.00 98.75 87 LEU A N 1
ATOM 651 C CA . LEU A 1 87 ? 1.825 -0.336 3.087 1.00 98.75 87 LEU A CA 1
ATOM 652 C C . LEU A 1 87 ? 3.263 0.194 2.962 1.00 98.75 87 LEU A C 1
ATOM 654 O O . LEU A 1 87 ? 3.642 0.753 1.927 1.00 98.75 87 LEU A O 1
ATOM 658 N N . ASP A 1 88 ? 4.090 -0.019 3.984 1.00 98.81 88 ASP A N 1
ATOM 659 C CA . ASP A 1 88 ? 5.502 0.356 3.973 1.00 98.81 88 ASP A CA 1
ATOM 660 C C . ASP A 1 88 ? 6.299 -0.456 2.938 1.00 98.81 88 ASP A C 1
ATOM 662 O O . ASP A 1 88 ? 7.212 0.080 2.294 1.00 98.81 88 ASP A O 1
ATOM 666 N N . GLN A 1 89 ? 5.979 -1.741 2.743 1.00 98.69 89 GLN A N 1
ATOM 667 C CA . GLN A 1 89 ? 6.567 -2.530 1.654 1.00 98.69 89 GLN A CA 1
ATOM 668 C C . GLN A 1 89 ? 6.098 -2.038 0.284 1.00 98.69 89 GLN A C 1
ATOM 670 O O . GLN A 1 89 ? 6.921 -1.881 -0.624 1.00 98.69 89 GLN A O 1
ATOM 675 N N . LEU A 1 90 ? 4.815 -1.701 0.143 1.00 98.69 90 LEU A N 1
ATOM 676 C CA . LEU A 1 90 ? 4.258 -1.146 -1.087 1.00 98.69 90 LEU A CA 1
ATOM 677 C C . LEU A 1 90 ? 4.943 0.177 -1.466 1.00 98.69 90 LEU A C 1
ATOM 679 O O . LEU A 1 90 ? 5.301 0.393 -2.626 1.00 98.69 90 LEU A O 1
ATOM 683 N N . ALA A 1 91 ? 5.234 1.034 -0.484 1.00 98.75 91 ALA A N 1
ATOM 684 C CA . ALA A 1 91 ? 6.001 2.262 -0.683 1.00 98.75 91 ALA A CA 1
ATOM 685 C C . ALA A 1 91 ? 7.448 2.003 -1.140 1.00 98.75 91 ALA A C 1
ATOM 687 O O . ALA A 1 91 ? 7.993 2.753 -1.961 1.00 98.75 91 ALA A O 1
ATOM 688 N N . LYS A 1 92 ? 8.084 0.925 -0.666 1.00 98.62 92 LYS A N 1
ATOM 689 C CA . LYS A 1 92 ? 9.408 0.506 -1.161 1.00 98.62 92 LYS A CA 1
ATOM 690 C C . LYS A 1 92 ? 9.329 0.006 -2.603 1.00 98.62 92 LYS A C 1
ATOM 692 O O . LYS A 1 92 ? 10.186 0.387 -3.403 1.00 98.62 92 LYS A O 1
ATOM 697 N N . ALA A 1 93 ? 8.309 -0.779 -2.948 1.00 98.31 93 ALA A N 1
ATOM 698 C CA . ALA A 1 93 ? 8.073 -1.232 -4.317 1.00 98.31 93 ALA A CA 1
ATOM 699 C C . ALA A 1 93 ? 7.868 -0.039 -5.269 1.00 98.31 93 ALA A C 1
ATOM 701 O O . ALA A 1 93 ? 8.547 0.053 -6.293 1.00 98.31 93 ALA A O 1
ATOM 702 N N . LEU A 1 94 ? 7.050 0.947 -4.878 1.00 98.44 94 LEU A N 1
ATOM 703 C CA . LEU A 1 94 ? 6.870 2.205 -5.615 1.00 98.44 94 LEU A CA 1
ATOM 704 C C . LEU A 1 94 ? 8.200 2.941 -5.842 1.00 98.44 94 LEU A C 1
ATOM 706 O O . LEU A 1 94 ? 8.492 3.388 -6.954 1.00 98.44 94 LEU A O 1
ATOM 710 N N . LYS A 1 95 ? 9.035 3.061 -4.803 1.00 98.19 95 LYS A N 1
ATOM 711 C CA . LYS A 1 95 ? 10.350 3.707 -4.923 1.00 98.19 95 LYS A CA 1
ATOM 712 C C . LYS A 1 95 ? 11.247 2.983 -5.928 1.00 98.19 95 LYS A C 1
ATOM 714 O O . LYS A 1 95 ? 11.974 3.640 -6.679 1.00 98.19 95 LYS A O 1
ATOM 719 N N . THR A 1 96 ? 11.195 1.652 -5.951 1.00 96.44 96 THR A N 1
ATOM 720 C CA . THR A 1 96 ? 11.915 0.840 -6.937 1.00 96.44 96 THR A CA 1
ATOM 721 C C . THR A 1 96 ? 11.370 1.078 -8.341 1.00 96.44 96 THR A C 1
ATOM 723 O O . THR A 1 96 ? 12.164 1.416 -9.215 1.00 96.44 96 THR A O 1
ATOM 726 N N . LEU A 1 97 ? 10.050 1.008 -8.552 1.00 96.75 97 LEU A N 1
ATOM 727 C CA . LEU A 1 97 ? 9.417 1.290 -9.850 1.00 96.75 97 LEU A CA 1
ATOM 728 C C . LEU A 1 97 ? 9.853 2.647 -10.407 1.00 96.75 97 LEU A C 1
ATOM 730 O O . LEU A 1 97 ? 10.327 2.727 -11.538 1.00 96.75 97 LEU A O 1
ATOM 734 N N . LYS A 1 98 ? 9.789 3.698 -9.583 1.00 96.75 98 LYS A N 1
ATOM 735 C CA . LYS A 1 98 ? 10.205 5.049 -9.971 1.00 96.75 98 LYS A CA 1
ATOM 736 C C . LYS A 1 98 ? 11.687 5.110 -10.349 1.00 96.75 98 LYS A C 1
ATOM 738 O O . LYS A 1 98 ? 12.034 5.546 -11.441 1.00 96.75 98 LYS A O 1
ATOM 743 N N . SER A 1 99 ? 12.569 4.627 -9.470 1.00 96.44 99 SER A N 1
ATOM 744 C CA . SER A 1 99 ? 14.017 4.708 -9.700 1.00 96.44 99 SER A CA 1
ATOM 745 C C . SER A 1 99 ? 14.480 3.867 -10.891 1.00 96.44 99 SER A C 1
ATOM 747 O O . SER A 1 99 ? 15.403 4.266 -11.601 1.00 96.44 99 SER A O 1
ATOM 749 N N . GLN A 1 100 ? 13.887 2.693 -11.104 1.00 93.88 100 GLN A N 1
ATOM 750 C CA . GLN A 1 100 ? 14.244 1.836 -12.232 1.00 93.88 100 GLN A CA 1
ATOM 751 C C . GLN A 1 100 ? 13.615 2.333 -13.535 1.00 93.88 100 GLN A C 1
ATOM 753 O O . GLN A 1 100 ? 14.292 2.294 -14.557 1.00 93.88 100 GLN A O 1
ATOM 758 N N . GLY A 1 101 ? 12.403 2.895 -13.499 1.00 92.69 101 GLY A N 1
ATOM 759 C CA . GLY A 1 101 ? 11.796 3.574 -14.647 1.00 92.69 101 GLY A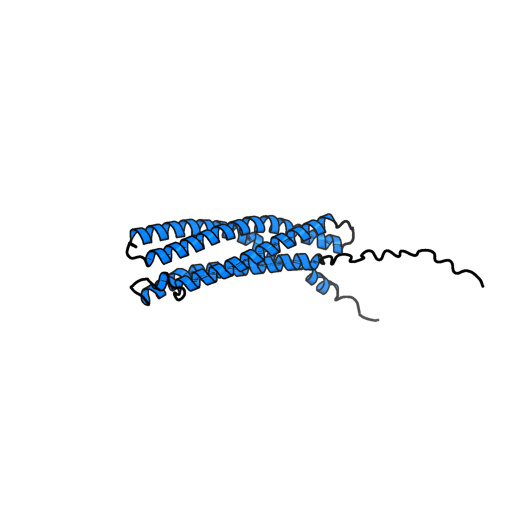 CA 1
ATOM 760 C C . GLY A 1 101 ? 12.646 4.736 -15.162 1.00 92.69 101 GLY A C 1
ATOM 761 O O . GLY A 1 101 ? 12.933 4.808 -16.353 1.00 92.69 101 GLY A O 1
ATOM 762 N N . GLU A 1 102 ? 13.169 5.576 -14.264 1.00 93.38 102 GLU A N 1
ATOM 763 C CA . GLU A 1 102 ? 14.096 6.661 -14.626 1.00 93.38 102 GLU A CA 1
ATOM 764 C C . GLU A 1 102 ? 15.375 6.135 -15.306 1.00 93.38 102 GLU A C 1
ATOM 766 O O . GLU A 1 102 ? 15.833 6.685 -16.311 1.00 93.38 102 GLU A O 1
ATOM 771 N N . LYS A 1 103 ? 15.954 5.039 -14.795 1.00 91.56 103 LYS A N 1
ATOM 772 C CA . LYS A 1 103 ? 17.131 4.396 -15.411 1.00 91.56 103 LYS A CA 1
ATOM 773 C C . LYS A 1 103 ? 16.806 3.767 -16.762 1.00 91.56 103 LYS A C 1
ATOM 775 O O . LYS A 1 103 ? 17.658 3.772 -17.653 1.00 91.56 103 LYS A O 1
ATOM 780 N N . LEU A 1 104 ? 15.608 3.211 -16.905 1.00 88.94 104 LEU A N 1
ATOM 781 C CA . LEU A 1 104 ? 15.136 2.597 -18.137 1.00 88.94 104 LEU A CA 1
ATOM 782 C C . LEU A 1 104 ? 14.969 3.651 -19.235 1.00 88.94 104 LEU A C 1
ATOM 784 O O . LEU A 1 104 ? 15.510 3.481 -20.326 1.00 88.94 104 LEU A O 1
ATOM 788 N N . GLN A 1 105 ? 14.336 4.780 -18.906 1.00 89.75 105 GLN A N 1
ATOM 789 C CA . GLN A 1 105 ? 14.209 5.935 -19.795 1.00 89.75 105 GLN A CA 1
ATOM 790 C C . GLN A 1 105 ? 15.586 6.455 -20.225 1.00 89.75 105 GLN A C 1
ATOM 792 O O . GLN A 1 105 ? 15.859 6.586 -21.416 1.00 89.75 105 GLN A O 1
ATOM 797 N N . ALA A 1 106 ? 16.499 6.663 -19.271 1.00 88.19 106 ALA A N 1
ATOM 798 C CA . ALA A 1 106 ? 17.855 7.113 -19.580 1.00 88.19 106 ALA A CA 1
ATOM 799 C C . ALA A 1 106 ? 18.619 6.120 -20.477 1.00 88.19 106 ALA A C 1
ATOM 801 O O . ALA A 1 106 ? 19.413 6.532 -21.323 1.00 88.19 106 ALA A O 1
ATOM 802 N N . SER A 1 107 ? 18.376 4.815 -20.309 1.00 83.62 107 SER A N 1
ATOM 803 C CA . SER A 1 107 ? 18.958 3.776 -21.164 1.00 83.62 107 SER A CA 1
ATOM 804 C C . SER A 1 107 ? 18.390 3.840 -22.582 1.00 83.62 107 SER A C 1
ATOM 806 O O . SER A 1 107 ? 19.152 3.733 -23.538 1.00 83.62 107 SER A O 1
ATOM 808 N N . MET A 1 108 ? 17.083 4.071 -22.741 1.00 82.31 108 MET A N 1
ATOM 809 C CA . MET A 1 108 ? 16.470 4.262 -24.059 1.00 82.31 108 MET A CA 1
ATOM 810 C C . MET A 1 108 ? 17.043 5.466 -24.808 1.00 82.31 108 MET A C 1
ATOM 812 O O . MET A 1 108 ? 17.346 5.352 -25.996 1.00 82.31 108 MET A O 1
ATOM 816 N N . ASP A 1 109 ? 17.250 6.587 -24.118 1.00 81.38 109 ASP A N 1
ATOM 817 C CA . ASP A 1 109 ? 17.741 7.824 -24.735 1.00 81.38 109 ASP A CA 1
ATOM 818 C C . ASP A 1 109 ? 19.186 7.697 -25.258 1.00 81.38 109 ASP A C 1
ATOM 820 O O . ASP A 1 109 ? 19.581 8.382 -26.203 1.00 81.38 109 ASP A O 1
ATOM 824 N N . GLN A 1 110 ? 19.986 6.811 -24.655 1.00 76.62 110 GLN A N 1
ATOM 825 C CA . GLN A 1 110 ? 21.398 6.592 -25.001 1.00 76.62 110 GLN A CA 1
ATOM 826 C C . GLN A 1 110 ? 21.609 5.510 -26.065 1.00 76.62 110 GLN A C 1
ATOM 828 O O . GLN A 1 110 ? 22.694 5.398 -26.639 1.00 76.62 110 GLN A O 1
ATOM 833 N N . VAL A 1 111 ? 20.588 4.701 -26.334 1.00 68.12 111 VAL A N 1
ATOM 834 C CA . VAL A 1 111 ? 20.685 3.564 -27.239 1.00 68.12 111 VAL A CA 1
ATOM 835 C C . VAL A 1 111 ? 20.386 4.010 -28.676 1.00 68.12 111 VAL A C 1
ATOM 837 O O . VAL A 1 111 ? 19.241 4.209 -29.082 1.00 68.12 111 VAL A O 1
ATOM 840 N N . GLN A 1 112 ? 21.436 4.132 -29.489 1.00 66.12 112 GLN A N 1
ATOM 841 C CA . GLN A 1 112 ? 21.354 4.289 -30.946 1.00 66.12 112 GLN A CA 1
ATOM 842 C C . GLN A 1 112 ? 22.214 3.203 -31.600 1.00 66.12 112 GLN A C 1
ATOM 844 O O . GLN A 1 112 ? 23.433 3.322 -31.679 1.00 66.12 112 GLN A O 1
ATOM 849 N N . SER A 1 113 ? 21.578 2.103 -31.995 1.00 75.12 113 SER A N 1
ATOM 850 C CA . SER A 1 113 ? 22.216 0.992 -32.703 1.00 75.12 113 SER A CA 1
ATOM 851 C C . SER A 1 113 ? 21.174 0.258 -33.537 1.00 75.12 113 SER A C 1
ATOM 853 O O . SER A 1 113 ? 20.039 0.097 -33.082 1.00 75.12 113 SER A O 1
ATOM 855 N N . ASP A 1 114 ? 21.594 -0.212 -34.711 1.00 78.00 114 ASP A N 1
ATOM 856 C CA . ASP A 1 114 ? 20.807 -1.071 -35.604 1.00 78.00 114 ASP A CA 1
ATOM 857 C C . ASP A 1 114 ? 20.986 -2.570 -35.276 1.00 78.00 114 ASP A C 1
ATOM 859 O O . ASP A 1 114 ? 20.497 -3.435 -35.999 1.00 78.00 114 ASP A O 1
ATOM 863 N N . ASP A 1 115 ? 21.701 -2.897 -34.192 1.00 84.94 115 ASP A N 1
ATOM 864 C CA . ASP A 1 115 ? 21.838 -4.270 -33.699 1.00 84.94 115 ASP A CA 1
ATOM 865 C C . ASP A 1 115 ? 20.474 -4.836 -33.265 1.00 84.94 115 ASP A C 1
ATOM 867 O O . ASP A 1 115 ? 19.767 -4.235 -32.452 1.00 84.94 115 ASP A O 1
ATOM 871 N N . GLU A 1 116 ? 20.109 -6.015 -33.776 1.00 81.38 116 GLU A N 1
ATOM 872 C CA . GLU A 1 116 ? 18.809 -6.646 -33.511 1.00 81.38 116 GLU A CA 1
ATOM 873 C C . GLU A 1 116 ? 18.539 -6.878 -32.016 1.00 81.38 116 GLU A C 1
ATOM 875 O O . GLU A 1 116 ? 17.404 -6.733 -31.559 1.00 81.38 116 GLU A O 1
ATOM 880 N N . THR A 1 117 ? 19.570 -7.191 -31.225 1.00 79.50 117 THR A N 1
ATOM 881 C CA . THR A 1 117 ? 19.444 -7.381 -29.769 1.00 79.50 117 THR A CA 1
ATOM 882 C C . THR A 1 117 ? 19.081 -6.067 -29.091 1.00 79.50 117 THR A C 1
ATOM 884 O O . THR A 1 117 ? 18.247 -6.023 -28.185 1.00 79.50 117 THR A O 1
ATOM 887 N N . VAL A 1 118 ? 19.696 -4.983 -29.553 1.00 80.31 118 VAL A N 1
ATOM 888 C CA . VAL A 1 118 ? 19.471 -3.634 -29.041 1.00 80.31 118 VAL A CA 1
ATOM 889 C C . VAL A 1 118 ? 18.086 -3.114 -29.445 1.00 80.31 118 VAL A C 1
ATOM 891 O O . VAL A 1 118 ? 17.404 -2.484 -28.636 1.00 80.31 118 VAL A O 1
ATOM 894 N N . ILE A 1 119 ? 17.627 -3.430 -30.659 1.00 82.44 119 ILE A N 1
ATOM 895 C CA . ILE A 1 119 ? 16.265 -3.127 -31.122 1.00 82.44 119 ILE A CA 1
ATOM 896 C C . ILE A 1 119 ? 15.226 -3.847 -30.255 1.00 82.44 119 ILE A C 1
ATOM 898 O O . ILE A 1 119 ? 14.298 -3.204 -29.766 1.00 82.44 119 ILE A O 1
ATOM 902 N N . LYS A 1 120 ? 15.396 -5.150 -30.000 1.00 81.31 120 LYS A N 1
ATOM 903 C CA . LYS A 1 120 ? 14.495 -5.915 -29.121 1.00 81.31 120 LYS A CA 1
ATOM 904 C C . LYS A 1 120 ? 14.454 -5.364 -27.699 1.00 81.31 120 LYS A C 1
ATOM 906 O O . LYS A 1 120 ? 13.386 -5.234 -27.108 1.00 81.31 120 LYS A O 1
ATOM 911 N N . GLN A 1 121 ? 15.615 -5.010 -27.153 1.00 81.88 121 GLN A N 1
ATOM 912 C CA . GLN A 1 121 ? 15.707 -4.402 -25.830 1.00 81.88 121 GLN A CA 1
ATOM 913 C C . GLN A 1 121 ? 14.950 -3.068 -25.769 1.00 81.88 121 GLN A C 1
ATOM 915 O O . GLN A 1 121 ? 14.198 -2.838 -24.825 1.00 81.88 121 GLN A O 1
ATOM 920 N N . ARG A 1 122 ? 15.080 -2.224 -26.799 1.00 83.44 122 ARG A N 1
ATOM 921 C CA . ARG A 1 122 ? 14.315 -0.976 -26.915 1.00 83.44 122 ARG A CA 1
ATOM 922 C C . ARG A 1 122 ? 12.810 -1.234 -26.959 1.00 83.44 122 ARG A C 1
ATOM 924 O O . ARG A 1 122 ? 12.088 -0.611 -26.194 1.00 83.44 122 ARG A O 1
ATOM 931 N N . GLN A 1 123 ? 12.349 -2.166 -27.794 1.00 86.00 123 GLN A N 1
ATOM 932 C CA . GLN A 1 123 ? 10.925 -2.518 -27.896 1.00 86.00 123 GLN A CA 1
ATOM 933 C C . GLN A 1 123 ? 10.351 -2.982 -26.553 1.00 86.00 123 GLN A C 1
ATOM 935 O O . GLN A 1 123 ? 9.231 -2.633 -26.191 1.00 86.00 123 GLN A O 1
ATOM 940 N N . HIS A 1 124 ? 11.131 -3.746 -25.788 1.00 85.44 124 HIS A N 1
ATOM 941 C CA . HIS A 1 124 ? 10.733 -4.158 -24.449 1.00 85.44 124 HIS A CA 1
ATOM 942 C C . HIS A 1 124 ? 10.621 -2.964 -23.487 1.00 85.44 124 HIS A C 1
ATOM 944 O O . HIS A 1 124 ? 9.669 -2.874 -22.717 1.00 85.44 124 HIS A O 1
ATOM 950 N N . PHE A 1 125 ? 11.548 -2.006 -23.556 1.00 88.19 125 PHE A N 1
ATOM 951 C CA . PHE A 1 125 ? 11.507 -0.805 -22.716 1.00 88.19 125 PHE A CA 1
ATOM 952 C C . PHE A 1 125 ? 10.351 0.129 -23.097 1.00 88.19 125 PHE A C 1
ATOM 954 O O . PHE A 1 125 ? 9.683 0.660 -22.210 1.00 88.19 125 PHE A O 1
ATOM 961 N N . GLU A 1 126 ? 10.056 0.251 -24.394 1.00 89.88 126 GLU A N 1
ATOM 962 C CA . GLU A 1 126 ? 8.894 0.972 -24.931 1.00 89.88 126 GLU A CA 1
ATOM 963 C C . GLU A 1 126 ? 7.562 0.391 -24.439 1.00 89.88 126 GLU A C 1
ATOM 965 O O . GLU A 1 126 ? 6.587 1.129 -24.322 1.00 89.88 126 GLU A O 1
ATOM 970 N N . ALA A 1 127 ? 7.514 -0.904 -24.109 1.00 91.38 127 ALA A N 1
ATOM 971 C CA . ALA A 1 127 ? 6.341 -1.531 -23.502 1.00 91.38 127 ALA A CA 1
ATOM 972 C C . ALA A 1 127 ? 6.236 -1.271 -21.987 1.00 91.38 127 ALA A C 1
ATOM 974 O O . ALA A 1 127 ? 5.131 -1.148 -21.464 1.00 91.38 127 ALA A O 1
ATOM 975 N N . ILE A 1 128 ? 7.365 -1.172 -21.276 1.00 92.62 128 ILE A N 1
ATOM 976 C CA . ILE A 1 128 ? 7.397 -0.989 -19.816 1.00 92.62 128 ILE A CA 1
ATOM 977 C C . ILE A 1 128 ? 7.111 0.460 -19.407 1.00 92.62 128 ILE A C 1
ATOM 979 O O . ILE A 1 128 ? 6.328 0.695 -18.488 1.00 92.62 128 ILE A O 1
ATOM 983 N N . LEU A 1 129 ? 7.767 1.438 -20.037 1.00 93.69 129 LEU A N 1
ATOM 984 C CA . LEU A 1 129 ? 7.734 2.833 -19.576 1.00 93.69 129 LEU A CA 1
ATOM 985 C C . LEU A 1 129 ? 6.316 3.426 -19.485 1.00 93.69 129 LEU A C 1
ATOM 987 O O . LEU A 1 129 ? 6.005 4.005 -18.445 1.00 93.69 129 LEU A O 1
ATOM 991 N N . PRO A 1 130 ? 5.414 3.218 -20.467 1.00 95.62 130 PRO A N 1
ATOM 992 C CA . PRO A 1 130 ? 4.043 3.713 -20.361 1.00 95.62 130 PRO A CA 1
ATOM 993 C C . PRO A 1 130 ? 3.267 3.110 -19.184 1.00 95.62 130 PRO A C 1
ATOM 995 O O . PRO A 1 130 ? 2.389 3.769 -18.632 1.00 95.62 130 PRO A O 1
ATOM 998 N N . LEU A 1 131 ? 3.577 1.868 -18.791 1.00 96.94 131 LEU A N 1
ATOM 999 C CA . LEU A 1 131 ? 2.966 1.228 -17.625 1.00 96.94 131 LEU A CA 1
ATOM 1000 C C . LEU A 1 131 ? 3.481 1.862 -16.336 1.00 96.94 131 LEU A C 1
ATOM 1002 O O . LEU A 1 131 ? 2.687 2.163 -15.450 1.00 96.94 131 LEU A O 1
ATOM 1006 N N . ILE A 1 132 ? 4.787 2.131 -16.241 1.00 96.25 132 ILE A N 1
ATOM 1007 C CA . ILE A 1 132 ? 5.367 2.852 -15.097 1.00 96.25 132 ILE A CA 1
ATOM 1008 C C . ILE A 1 132 ? 4.714 4.233 -14.950 1.00 96.25 132 ILE A C 1
ATOM 1010 O O . ILE A 1 132 ? 4.312 4.591 -13.841 1.00 96.25 132 ILE A O 1
ATOM 1014 N N . ASP A 1 133 ? 4.546 4.970 -16.050 1.00 96.00 133 ASP A N 1
ATOM 1015 C CA . ASP A 1 133 ? 3.921 6.300 -16.056 1.00 96.00 133 ASP A CA 1
ATOM 1016 C C . ASP A 1 133 ? 2.458 6.286 -15.578 1.00 96.00 133 ASP A C 1
ATOM 1018 O O . ASP A 1 133 ? 1.972 7.285 -15.049 1.00 96.00 133 ASP A O 1
ATOM 1022 N N . GLN A 1 134 ? 1.756 5.157 -15.721 1.00 96.50 134 GLN A N 1
ATOM 1023 C CA . GLN A 1 134 ? 0.394 4.968 -15.209 1.00 96.50 134 GLN A CA 1
ATOM 1024 C C . GLN A 1 134 ? 0.374 4.483 -13.752 1.00 96.50 134 GLN A C 1
ATOM 1026 O O . GLN A 1 134 ? -0.397 4.990 -12.931 1.00 96.50 134 GLN A O 1
ATOM 1031 N N . ILE A 1 135 ? 1.226 3.508 -13.423 1.00 97.94 135 ILE A N 1
ATOM 1032 C CA . ILE A 1 135 ? 1.266 2.847 -12.113 1.00 97.94 135 ILE A CA 1
ATOM 1033 C C . ILE A 1 135 ? 1.784 3.806 -11.045 1.00 97.94 135 ILE A C 1
ATOM 1035 O O . ILE A 1 135 ? 1.144 3.955 -10.010 1.00 97.94 135 ILE A O 1
ATOM 1039 N N . VAL A 1 136 ? 2.923 4.466 -11.277 1.00 98.06 136 VAL A N 1
ATOM 1040 C CA . VAL A 1 136 ? 3.615 5.279 -10.262 1.00 98.06 136 VAL A CA 1
ATOM 1041 C C . VAL A 1 136 ? 2.724 6.368 -9.651 1.00 98.06 136 VAL A C 1
ATOM 1043 O O . VAL A 1 136 ? 2.584 6.365 -8.428 1.00 98.06 136 VAL A O 1
ATOM 1046 N N . PRO A 1 137 ? 2.095 7.280 -10.421 1.00 97.75 137 PRO A N 1
ATOM 1047 C CA . PRO A 1 137 ? 1.285 8.346 -9.827 1.00 97.75 137 PRO A CA 1
ATOM 1048 C C . PRO A 1 137 ? 0.032 7.809 -9.126 1.00 97.75 137 PRO A C 1
ATOM 1050 O O . PRO A 1 137 ? -0.358 8.308 -8.068 1.00 97.75 137 PRO A O 1
ATOM 1053 N N . THR A 1 138 ? -0.594 6.774 -9.690 1.00 97.38 138 THR A N 1
ATOM 1054 C CA . THR A 1 138 ? -1.800 6.166 -9.118 1.00 97.38 138 THR A CA 1
ATOM 1055 C C . THR A 1 138 ? -1.479 5.453 -7.807 1.00 97.38 138 THR A C 1
ATOM 1057 O O . THR A 1 138 ? -2.181 5.638 -6.813 1.00 97.38 138 THR A O 1
ATOM 1060 N N . LEU A 1 139 ? -0.379 4.700 -7.773 1.00 97.88 139 LEU A N 1
ATOM 1061 C CA . LEU A 1 139 ? 0.077 3.979 -6.592 1.00 97.88 139 LEU A CA 1
ATOM 1062 C C . LEU A 1 139 ? 0.571 4.933 -5.497 1.00 97.88 139 LEU A C 1
ATOM 1064 O O . LEU A 1 139 ? 0.279 4.720 -4.325 1.00 97.88 139 LEU A O 1
ATOM 1068 N N . GLU A 1 140 ? 1.249 6.024 -5.864 1.00 98.19 140 GLU A N 1
ATOM 1069 C CA . GLU A 1 140 ? 1.623 7.095 -4.932 1.00 98.19 140 GLU A CA 1
ATOM 1070 C C . GLU A 1 140 ? 0.386 7.730 -4.285 1.00 98.19 140 GLU A C 1
ATOM 1072 O O . GLU A 1 140 ? 0.335 7.907 -3.065 1.00 98.19 140 GLU A O 1
ATOM 1077 N N . SER A 1 141 ? -0.650 8.029 -5.076 1.00 97.50 141 SER A N 1
ATOM 1078 C CA . SER A 1 141 ? -1.901 8.551 -4.527 1.00 97.50 141 SER A CA 1
ATOM 1079 C C . SER A 1 141 ? -2.620 7.534 -3.643 1.00 97.50 141 SER A C 1
ATOM 1081 O O . SER A 1 141 ? -3.146 7.935 -2.604 1.00 97.50 141 SER A O 1
ATOM 1083 N N . TYR A 1 142 ? -2.650 6.259 -4.036 1.00 98.06 142 TYR A N 1
ATOM 1084 C CA . TYR A 1 142 ? -3.244 5.188 -3.240 1.00 98.06 142 TYR A CA 1
ATOM 1085 C C . TYR A 1 142 ? -2.554 5.072 -1.879 1.00 98.06 142 TYR A C 1
ATOM 1087 O O . TYR A 1 142 ? -3.232 5.130 -0.861 1.00 98.06 142 TYR A O 1
ATOM 1095 N N . ILE A 1 143 ? -1.217 5.011 -1.843 1.00 98.50 143 ILE A N 1
ATOM 1096 C CA . ILE A 1 143 ? -0.448 4.893 -0.595 1.00 98.50 143 ILE A CA 1
ATOM 1097 C C . ILE A 1 143 ? -0.749 6.054 0.356 1.00 98.50 143 ILE A C 1
ATOM 1099 O O . ILE A 1 143 ? -1.029 5.835 1.533 1.00 98.50 143 ILE A O 1
ATOM 1103 N N . ASN A 1 144 ? -0.741 7.289 -0.152 1.00 97.94 144 ASN A N 1
ATOM 1104 C CA . ASN A 1 144 ? -1.013 8.472 0.665 1.00 97.94 144 ASN A CA 1
ATOM 1105 C C . ASN A 1 144 ? -2.437 8.463 1.243 1.00 97.94 144 ASN A C 1
ATOM 1107 O O . ASN A 1 144 ? -2.642 8.788 2.412 1.00 97.94 144 ASN A O 1
ATOM 1111 N N . ASN A 1 145 ? -3.425 8.081 0.432 1.00 97.62 145 ASN A N 1
ATOM 1112 C CA . ASN A 1 145 ? -4.815 8.007 0.872 1.00 97.62 145 ASN A CA 1
ATOM 1113 C C . ASN A 1 145 ? -5.046 6.837 1.839 1.00 97.62 145 ASN A C 1
ATOM 1115 O O . ASN A 1 145 ? -5.829 6.966 2.778 1.00 97.62 145 ASN A O 1
ATOM 1119 N N . TYR A 1 146 ? -4.354 5.717 1.632 1.00 98.44 146 TYR A N 1
ATOM 1120 C CA . TYR A 1 146 ? -4.453 4.537 2.481 1.00 98.44 146 TYR A CA 1
ATOM 1121 C C . TYR A 1 146 ? -3.812 4.783 3.851 1.00 98.44 146 TYR A C 1
ATOM 1123 O O . TYR A 1 146 ? -4.400 4.426 4.867 1.00 98.44 146 TYR A O 1
ATOM 1131 N N . GLN A 1 147 ? -2.680 5.496 3.912 1.00 98.44 147 GLN A N 1
ATOM 1132 C CA . GLN A 1 147 ? -2.112 5.960 5.184 1.00 98.44 147 GLN A CA 1
ATOM 1133 C C . GLN A 1 147 ? -3.122 6.808 5.968 1.00 98.44 147 GLN A C 1
ATOM 1135 O O . GLN A 1 147 ? -3.323 6.596 7.160 1.00 98.44 147 GLN A O 1
ATOM 1140 N N . ALA A 1 148 ? -3.800 7.744 5.296 1.00 97.62 148 ALA A N 1
ATOM 1141 C CA . ALA A 1 148 ? -4.818 8.568 5.941 1.00 97.62 148 ALA A CA 1
ATOM 1142 C C . ALA A 1 148 ? -6.013 7.737 6.446 1.00 97.62 148 ALA A C 1
ATOM 1144 O O . ALA A 1 148 ? -6.573 8.056 7.497 1.00 97.62 148 ALA A O 1
ATOM 1145 N N . LEU A 1 149 ? -6.392 6.670 5.728 1.00 97.56 149 LEU A N 1
ATOM 1146 C CA . LEU A 1 149 ? -7.398 5.715 6.194 1.00 97.56 149 LEU A CA 1
ATOM 1147 C C . LEU A 1 149 ? -6.918 4.963 7.444 1.00 97.56 149 LEU A C 1
ATOM 1149 O O . LEU A 1 149 ? -7.665 4.914 8.417 1.00 97.56 149 LEU A O 1
ATOM 1153 N N . LEU A 1 150 ? -5.687 4.439 7.455 1.00 98.12 150 LEU A N 1
ATOM 1154 C CA . LEU A 1 150 ? -5.126 3.744 8.621 1.00 98.12 150 LEU A CA 1
ATOM 1155 C C . LEU A 1 150 ? -5.099 4.645 9.860 1.00 98.12 150 LEU A C 1
ATOM 1157 O O . LEU A 1 150 ? -5.547 4.231 10.930 1.00 98.12 150 LEU A O 1
ATOM 1161 N N . ASP A 1 151 ? -4.648 5.892 9.713 1.00 97.44 151 ASP A N 1
ATOM 1162 C CA . ASP A 1 151 ? -4.623 6.871 10.804 1.00 97.44 151 ASP A CA 1
ATOM 1163 C C . ASP A 1 151 ? -6.041 7.153 11.336 1.00 97.44 151 ASP A C 1
ATOM 1165 O O . ASP A 1 151 ? -6.272 7.285 12.546 1.00 97.44 151 ASP A O 1
ATOM 1169 N N . GLN A 1 152 ? -7.019 7.234 10.429 1.00 97.31 152 GLN A N 1
ATOM 1170 C CA . GLN A 1 152 ? -8.423 7.435 10.769 1.00 97.31 152 GLN A CA 1
ATOM 1171 C C . GLN A 1 152 ? -9.016 6.221 11.495 1.00 97.31 152 GLN A C 1
ATOM 1173 O O . GLN A 1 152 ? -9.695 6.401 12.507 1.00 97.31 152 GLN A O 1
ATOM 1178 N N . GLU A 1 153 ? -8.762 5.006 11.013 1.00 96.88 153 GLU A N 1
ATOM 1179 C CA . GLU A 1 153 ? -9.200 3.760 11.645 1.00 96.88 153 GLU A CA 1
ATOM 1180 C C . GLU A 1 153 ? -8.569 3.602 13.031 1.00 96.88 153 GLU A C 1
ATOM 1182 O O . GLU A 1 153 ? -9.270 3.322 14.005 1.00 96.88 153 GLU A O 1
ATOM 1187 N N . GLU A 1 154 ? -7.270 3.873 13.169 1.00 96.12 154 GLU A N 1
ATOM 1188 C CA . GLU A 1 154 ? -6.580 3.820 14.456 1.00 96.12 154 GLU A CA 1
ATOM 1189 C C . GLU A 1 154 ? -7.189 4.813 15.459 1.00 96.12 154 GLU A C 1
ATOM 1191 O O . GLU A 1 154 ? -7.501 4.455 16.602 1.00 96.12 154 GLU A O 1
ATOM 1196 N N . SER A 1 155 ? -7.417 6.055 15.024 1.00 95.06 155 SER A N 1
ATOM 1197 C CA . SER A 1 155 ? -8.075 7.087 15.828 1.00 95.06 155 SER A CA 1
ATOM 1198 C C . SER A 1 155 ? -9.499 6.681 16.221 1.00 95.06 155 SER A C 1
ATOM 1200 O O . SER A 1 155 ? -9.886 6.820 17.387 1.00 95.06 155 SER A O 1
ATOM 1202 N N . PHE A 1 156 ? -10.262 6.122 15.280 1.00 95.69 156 PHE A N 1
ATOM 1203 C CA . PHE A 1 156 ? -11.617 5.635 15.503 1.00 95.69 156 PHE A CA 1
ATOM 1204 C C . PHE A 1 156 ? -11.652 4.531 16.561 1.00 95.69 156 PHE A C 1
ATOM 1206 O O . PHE A 1 156 ? -12.330 4.694 17.578 1.00 95.69 156 PHE A O 1
ATOM 1213 N N . TYR A 1 157 ? -10.883 3.453 16.401 1.00 95.25 157 TYR A N 1
ATOM 1214 C CA . TYR A 1 157 ? -10.888 2.344 17.359 1.00 95.25 157 TYR A CA 1
ATOM 1215 C C . TYR A 1 157 ? -10.404 2.775 18.748 1.00 95.25 157 TYR A C 1
ATOM 1217 O O . TYR A 1 157 ? -10.998 2.394 19.760 1.00 95.25 157 TYR A O 1
ATOM 1225 N N . LYS A 1 158 ? -9.400 3.661 18.828 1.00 93.44 158 LYS A N 1
ATOM 1226 C CA . LYS A 1 158 ? -8.988 4.270 20.103 1.00 93.44 158 LYS A CA 1
ATOM 1227 C C . LYS A 1 158 ? -10.097 5.129 20.709 1.00 93.44 158 LYS A C 1
ATOM 1229 O O . LYS A 1 158 ? -10.249 5.141 21.932 1.00 93.44 158 LYS A O 1
ATOM 1234 N N . SER A 1 159 ? -10.880 5.839 19.894 1.00 94.25 159 SER A N 1
ATOM 1235 C CA . SER A 1 159 ? -11.991 6.669 20.373 1.00 94.25 159 SER A CA 1
ATOM 1236 C C . SER A 1 159 ? -13.082 5.842 21.052 1.00 94.25 159 SER A C 1
ATOM 1238 O O . SER A 1 159 ? -13.577 6.269 22.090 1.00 94.25 159 SER A O 1
ATOM 1240 N N . LEU A 1 160 ? -13.365 4.630 20.558 1.00 94.00 160 LEU A N 1
ATOM 1241 C CA . LEU A 1 160 ? -14.374 3.734 21.137 1.00 94.00 160 LEU A CA 1
ATOM 1242 C C . LEU A 1 160 ? -14.033 3.261 22.558 1.00 94.00 160 LEU A C 1
ATOM 1244 O O . LEU A 1 160 ? -14.924 2.902 23.319 1.00 94.00 160 LEU A O 1
ATOM 1248 N N . SER A 1 161 ? -12.754 3.293 22.944 1.00 91.56 161 SER A N 1
ATOM 1249 C CA . SER A 1 161 ? -12.311 2.961 24.307 1.00 91.56 161 SER A CA 1
ATOM 1250 C C . SER A 1 161 ? -12.558 4.081 25.333 1.00 91.56 161 SER A C 1
ATOM 1252 O O . SER A 1 161 ? -12.335 3.898 26.537 1.00 91.56 161 SER A O 1
ATOM 1254 N N . LYS A 1 162 ? -12.973 5.271 24.879 1.00 91.69 162 LYS A N 1
ATOM 1255 C CA . LYS A 1 162 ? -13.201 6.428 25.748 1.00 91.69 162 LYS A CA 1
ATOM 1256 C C . LYS A 1 162 ? -14.576 6.345 26.406 1.00 91.69 162 LYS A C 1
ATOM 1258 O O . LYS A 1 162 ? -15.528 5.810 25.855 1.00 91.69 162 LYS A O 1
ATOM 1263 N N . LYS A 1 163 ? -14.689 6.912 27.610 1.00 86.44 163 LYS A N 1
ATOM 1264 C CA . LYS A 1 163 ? -15.921 6.854 28.422 1.00 86.44 163 LYS A CA 1
ATOM 1265 C C . LYS A 1 163 ? -17.113 7.591 27.806 1.00 86.44 163 LYS A C 1
ATOM 1267 O O . LYS A 1 163 ? -18.241 7.314 28.190 1.00 86.44 163 LYS A O 1
ATOM 1272 N N . ASP A 1 164 ? -16.847 8.570 26.956 1.00 89.06 164 ASP A N 1
ATOM 1273 C CA . ASP A 1 164 ? -17.825 9.401 26.260 1.00 89.06 164 ASP A CA 1
ATOM 1274 C C . ASP A 1 164 ? -18.180 8.867 24.866 1.00 89.06 164 ASP A C 1
ATOM 1276 O O . ASP A 1 164 ? -19.028 9.455 24.201 1.00 89.06 164 ASP A O 1
ATOM 1280 N N . ALA A 1 165 ? -17.574 7.754 24.435 1.00 90.44 165 ALA A N 1
ATOM 1281 C CA . ALA A 1 165 ? -17.951 7.101 23.193 1.00 90.44 165 ALA A CA 1
ATOM 1282 C C . ALA A 1 165 ? -19.379 6.557 23.290 1.00 90.44 165 ALA A C 1
ATOM 1284 O O . ALA A 1 165 ? -19.743 5.829 24.216 1.00 90.44 165 ALA A O 1
ATOM 1285 N N . ASP A 1 166 ? -20.184 6.911 22.300 1.00 91.81 166 ASP A N 1
ATOM 1286 C CA . ASP A 1 166 ? -21.585 6.541 22.202 1.00 91.81 166 ASP A CA 1
ATOM 1287 C C . ASP A 1 166 ? -21.928 6.020 20.800 1.00 91.81 166 ASP A C 1
ATOM 1289 O O . ASP A 1 166 ? -21.083 5.879 19.910 1.00 91.81 166 ASP A O 1
ATOM 1293 N N . TYR A 1 167 ? -23.209 5.725 20.591 1.00 91.31 167 TYR A N 1
ATOM 1294 C CA . TYR A 1 167 ? -23.708 5.248 19.306 1.00 91.31 167 TYR A CA 1
ATOM 1295 C C . TYR A 1 167 ? -23.470 6.245 18.159 1.00 91.31 167 TYR A C 1
ATOM 1297 O O . TYR A 1 167 ? -23.240 5.835 17.021 1.00 91.31 167 TYR A O 1
ATOM 1305 N N . GLN A 1 168 ? -23.490 7.552 18.443 1.00 93.75 168 GLN A N 1
ATOM 1306 C CA . GLN A 1 168 ? -23.218 8.576 17.437 1.00 93.75 168 GLN A CA 1
ATOM 1307 C C . GLN A 1 168 ? -21.740 8.568 17.033 1.00 93.75 168 GLN A C 1
ATOM 1309 O O . GLN A 1 168 ? -21.439 8.611 15.842 1.00 93.75 168 GLN A O 1
ATOM 1314 N N . THR A 1 169 ? -20.836 8.449 18.007 1.00 91.75 169 THR A N 1
ATOM 1315 C CA . THR A 1 169 ? -19.390 8.291 17.793 1.00 91.75 169 THR A CA 1
ATOM 1316 C C . THR A 1 169 ? -19.103 7.093 16.889 1.00 91.75 169 THR A C 1
ATOM 1318 O O . THR A 1 169 ? -18.377 7.217 15.902 1.00 91.75 169 THR A O 1
ATOM 1321 N N . PHE A 1 170 ? -19.730 5.950 17.185 1.00 93.56 170 PHE A N 1
ATOM 1322 C CA . PHE A 1 170 ? -19.595 4.734 16.386 1.00 93.56 170 PHE A CA 1
ATOM 1323 C C . PHE A 1 170 ? -20.078 4.929 14.942 1.00 93.56 170 PHE A C 1
ATOM 1325 O O . PHE A 1 170 ? -19.330 4.678 13.998 1.00 93.56 170 PHE A O 1
ATOM 1332 N N . ASN A 1 171 ? -21.313 5.405 14.761 1.00 95.31 171 ASN A N 1
ATOM 1333 C CA . ASN A 1 171 ? -21.909 5.552 13.434 1.00 95.31 171 ASN A CA 1
ATOM 1334 C C . ASN A 1 171 ? -21.177 6.572 12.562 1.00 95.31 171 ASN A C 1
ATOM 1336 O O . ASN A 1 171 ? -20.993 6.326 11.371 1.00 95.31 171 ASN A O 1
ATOM 1340 N N . GLN A 1 172 ? -20.776 7.709 13.138 1.00 94.19 172 GLN A N 1
ATOM 1341 C CA . GLN A 1 172 ? -20.047 8.734 12.398 1.00 94.19 172 GLN A CA 1
ATOM 1342 C C . GLN A 1 172 ? -18.686 8.201 11.950 1.00 94.19 172 GLN A C 1
ATOM 1344 O O . GLN A 1 172 ? -18.370 8.272 10.767 1.00 94.19 172 GLN A O 1
ATOM 1349 N N . GLY A 1 173 ? -17.929 7.585 12.866 1.00 94.62 173 GLY A N 1
ATOM 1350 C CA . GLY A 1 173 ? -16.628 7.010 12.534 1.00 94.62 173 GLY A CA 1
ATOM 1351 C C . GLY A 1 173 ? -16.719 5.940 11.446 1.00 94.62 173 GLY A C 1
ATOM 1352 O O . GLY A 1 173 ? -15.959 5.983 10.482 1.00 94.62 173 GLY A O 1
ATOM 1353 N N . MET A 1 174 ? -17.707 5.044 11.533 1.00 94.31 174 MET A N 1
ATOM 1354 C CA . MET A 1 174 ? -17.938 4.017 10.515 1.00 94.31 174 MET A CA 1
ATOM 1355 C C . MET A 1 174 ? -18.351 4.614 9.160 1.00 94.31 174 MET A C 1
ATOM 1357 O O . MET A 1 174 ? -17.888 4.164 8.116 1.00 94.31 174 MET A O 1
ATOM 1361 N N . SER A 1 175 ? -19.204 5.645 9.158 1.00 94.75 175 SER A N 1
ATOM 1362 C CA . SER A 1 175 ? -19.585 6.359 7.933 1.00 94.75 175 SER A CA 1
ATOM 1363 C C . SER A 1 175 ? -18.368 6.984 7.250 1.00 94.75 175 SER A C 1
ATOM 1365 O O . SER A 1 175 ? -18.198 6.830 6.041 1.00 94.75 175 SER A O 1
ATOM 1367 N N . ASP A 1 176 ? -17.516 7.663 8.017 1.00 93.69 176 ASP A N 1
ATOM 1368 C CA . ASP A 1 176 ? -16.336 8.339 7.483 1.00 93.69 176 ASP A CA 1
ATOM 1369 C C . ASP A 1 176 ? -15.305 7.330 6.950 1.00 93.69 176 ASP A C 1
ATOM 1371 O O . ASP A 1 176 ? -14.702 7.562 5.901 1.00 93.69 176 ASP A O 1
ATOM 1375 N N . ILE A 1 177 ? -15.115 6.198 7.642 1.00 95.75 177 ILE A N 1
ATOM 1376 C CA . ILE A 1 177 ? -14.230 5.105 7.199 1.00 95.75 177 ILE A CA 1
ATOM 1377 C C . ILE A 1 177 ? -14.744 4.521 5.881 1.00 95.75 177 ILE A C 1
ATOM 1379 O O . ILE A 1 177 ? -14.001 4.457 4.903 1.00 95.75 177 ILE A O 1
ATOM 1383 N N . ASN A 1 178 ? -16.034 4.183 5.807 1.00 92.94 178 ASN A N 1
ATOM 1384 C CA . ASN A 1 178 ? -16.633 3.584 4.613 1.00 92.94 178 ASN A CA 1
ATOM 1385 C C . ASN A 1 178 ? -16.533 4.492 3.380 1.00 92.94 178 ASN A C 1
ATOM 1387 O O . ASN A 1 178 ? -16.258 4.015 2.279 1.00 92.94 178 ASN A O 1
ATOM 1391 N N . GLN A 1 179 ? -16.729 5.804 3.547 1.00 92.56 179 GLN A N 1
ATOM 1392 C CA . GLN A 1 179 ? -16.596 6.761 2.443 1.00 92.56 179 GLN A CA 1
ATOM 1393 C C . GLN A 1 179 ? -15.170 6.825 1.889 1.00 92.56 179 GLN A C 1
ATOM 1395 O O . GLN A 1 179 ? -14.988 6.966 0.679 1.00 92.56 179 GLN A O 1
ATOM 1400 N N . ASN A 1 180 ? -14.159 6.750 2.755 1.00 91.31 180 ASN A N 1
ATOM 1401 C CA . ASN A 1 180 ? -12.763 6.790 2.327 1.00 91.31 180 ASN A CA 1
ATOM 1402 C C . ASN A 1 180 ? -12.304 5.448 1.753 1.00 91.31 180 ASN A C 1
ATOM 1404 O O . ASN A 1 180 ? -11.634 5.440 0.722 1.00 91.31 180 ASN A O 1
ATOM 1408 N N . HIS A 1 181 ? -12.753 4.331 2.327 1.00 93.25 181 HIS A N 1
ATOM 1409 C CA . HIS A 1 181 ? -12.520 3.004 1.766 1.00 93.25 181 HIS A CA 1
ATOM 1410 C C . HIS A 1 181 ? -13.099 2.880 0.347 1.00 93.25 181 HIS A C 1
ATOM 1412 O O . HIS A 1 181 ? -12.406 2.425 -0.557 1.00 93.25 181 HIS A O 1
ATOM 1418 N N . GLN A 1 182 ? -14.316 3.378 0.091 1.00 92.25 182 GLN A N 1
ATOM 1419 C CA . GLN A 1 182 ? -14.893 3.339 -1.259 1.00 92.25 182 GLN A CA 1
ATOM 1420 C C . GLN A 1 182 ? -14.035 4.088 -2.295 1.00 92.25 182 GLN A C 1
ATOM 1422 O O . GLN A 1 182 ? -13.832 3.590 -3.398 1.00 92.25 182 GLN A O 1
ATOM 1427 N N . LYS A 1 183 ? -13.472 5.248 -1.935 1.00 91.56 183 LYS A N 1
ATOM 1428 C CA . LYS A 1 183 ? -12.555 5.985 -2.824 1.00 91.56 183 LYS A CA 1
ATOM 1429 C C . LYS A 1 183 ? -11.275 5.199 -3.105 1.00 91.56 183 LYS A C 1
ATOM 1431 O O . LYS A 1 183 ? -10.772 5.242 -4.222 1.00 91.56 183 LYS A O 1
ATOM 1436 N N . LEU A 1 184 ? -10.744 4.498 -2.104 1.00 94.50 184 LEU A N 1
ATOM 1437 C CA . LEU A 1 184 ? -9.550 3.664 -2.257 1.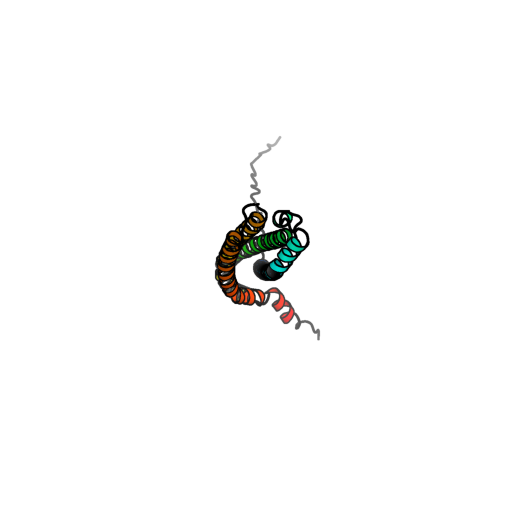00 94.50 184 LEU A CA 1
ATOM 1438 C C . LEU A 1 184 ? -9.802 2.468 -3.179 1.00 94.50 184 LEU A C 1
ATOM 1440 O O . LEU A 1 184 ? -8.942 2.148 -3.994 1.00 94.50 184 LEU A O 1
ATOM 14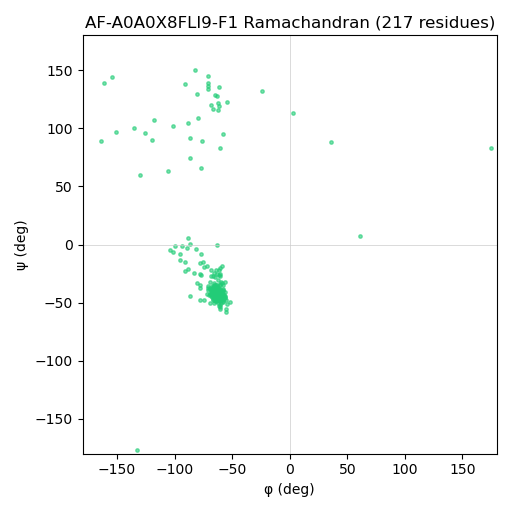44 N N . GLN A 1 185 ? -10.993 1.868 -3.120 1.00 94.62 185 GLN A N 1
ATOM 1445 C CA . GLN A 1 185 ? -11.390 0.793 -4.035 1.00 94.62 185 GLN A CA 1
ATOM 1446 C C . GLN A 1 185 ? -11.426 1.264 -5.497 1.00 94.62 185 GLN A C 1
ATOM 1448 O O . GLN A 1 185 ? -10.921 0.571 -6.381 1.00 94.62 185 GLN A O 1
ATOM 1453 N N . ASP A 1 186 ? -11.924 2.477 -5.758 1.00 91.88 186 ASP A N 1
ATOM 1454 C CA . ASP A 1 186 ? -11.891 3.063 -7.104 1.00 91.88 186 ASP A CA 1
ATOM 1455 C C . ASP A 1 186 ? -10.443 3.264 -7.603 1.00 91.88 186 ASP A C 1
ATOM 1457 O O . ASP A 1 186 ? -10.136 3.012 -8.771 1.00 91.88 186 ASP A O 1
ATOM 1461 N N . GLN A 1 187 ? -9.527 3.674 -6.715 1.00 92.56 187 GLN A N 1
ATOM 1462 C CA . GLN A 1 187 ? -8.103 3.814 -7.044 1.00 92.56 187 GLN A CA 1
ATOM 1463 C C . GLN A 1 187 ? -7.448 2.460 -7.334 1.00 92.56 187 GLN A C 1
ATOM 1465 O O . GLN A 1 187 ? -6.733 2.334 -8.329 1.00 92.56 187 GLN A O 1
ATOM 1470 N N . LEU A 1 188 ? -7.726 1.434 -6.527 1.00 94.88 188 LEU A N 1
ATOM 1471 C CA . LEU A 1 188 ? -7.234 0.076 -6.767 1.00 94.88 188 LEU A CA 1
ATOM 1472 C C . LEU A 1 188 ? -7.705 -0.474 -8.106 1.00 94.88 188 LEU A C 1
ATOM 1474 O O . LEU A 1 188 ? -6.902 -1.032 -8.849 1.00 94.88 188 LEU A O 1
ATOM 1478 N N . GLN A 1 189 ? -8.971 -0.258 -8.462 1.00 94.62 189 GLN A N 1
ATOM 1479 C CA . GLN A 1 189 ? -9.509 -0.732 -9.734 1.00 94.62 189 GLN A CA 1
ATOM 1480 C C . GLN A 1 189 ? -8.745 -0.164 -10.940 1.00 94.62 189 GLN A C 1
ATOM 1482 O O . GLN A 1 189 ? -8.583 -0.859 -11.944 1.00 94.62 189 GLN A O 1
ATOM 1487 N N . SER A 1 190 ? -8.239 1.069 -10.833 1.00 94.88 190 SER A N 1
ATOM 1488 C CA . SER A 1 190 ? -7.419 1.698 -11.876 1.00 94.88 190 SER A CA 1
ATOM 1489 C C . SER A 1 190 ? -5.976 1.176 -11.950 1.00 94.88 190 SER A C 1
ATOM 1491 O O . SER A 1 190 ? -5.304 1.392 -12.955 1.00 94.88 190 SER A O 1
ATOM 1493 N N . LEU A 1 191 ? -5.507 0.457 -10.923 1.00 95.69 191 LEU A N 1
ATOM 1494 C CA . LEU A 1 191 ? -4.176 -0.160 -10.874 1.00 95.69 191 LEU A CA 1
ATOM 1495 C C . LEU A 1 191 ? -4.148 -1.597 -11.405 1.00 95.69 191 LEU A C 1
ATOM 1497 O O . LEU A 1 191 ? -3.079 -2.055 -11.806 1.00 95.69 191 LEU A O 1
ATOM 1501 N N . VAL A 1 192 ? -5.290 -2.298 -11.411 1.00 94.75 192 VAL A N 1
ATOM 1502 C CA . VAL A 1 192 ? -5.368 -3.732 -11.749 1.00 94.75 192 VAL A CA 1
ATOM 1503 C C . VAL A 1 192 ? -4.763 -4.025 -13.119 1.00 94.75 192 VAL A C 1
ATOM 1505 O O . VAL A 1 192 ? -3.825 -4.810 -13.217 1.00 94.75 192 VAL A O 1
ATOM 1508 N N . GLU A 1 193 ? -5.276 -3.383 -14.169 1.00 96.81 193 GLU A N 1
ATOM 1509 C CA . GLU A 1 193 ? -4.856 -3.680 -15.540 1.00 96.81 193 GLU A CA 1
ATOM 1510 C C . GLU A 1 193 ? -3.388 -3.286 -15.805 1.00 96.81 193 GLU A C 1
ATOM 1512 O O . GLU A 1 193 ? -2.646 -4.135 -16.301 1.00 96.81 193 GLU A O 1
ATOM 1517 N N . PRO A 1 194 ? -2.903 -2.082 -15.435 1.00 97.19 194 PRO A N 1
ATOM 1518 C CA . PRO A 1 194 ? -1.496 -1.734 -15.637 1.00 97.19 194 PRO A CA 1
ATOM 1519 C C . PRO A 1 194 ? -0.516 -2.653 -14.893 1.00 97.19 194 PRO A C 1
ATOM 1521 O O . PRO A 1 194 ? 0.508 -3.040 -15.459 1.00 97.19 194 PRO A O 1
ATOM 1524 N N . LEU A 1 195 ? -0.817 -3.031 -13.642 1.00 96.62 195 LEU A N 1
ATOM 1525 C CA . LEU A 1 195 ? 0.021 -3.963 -12.878 1.00 96.62 195 LEU A CA 1
ATOM 1526 C C . LEU A 1 195 ? -0.005 -5.368 -13.482 1.00 96.62 195 LEU A C 1
ATOM 1528 O O . LEU A 1 195 ? 1.041 -6.007 -13.585 1.00 96.62 195 LEU A O 1
ATOM 1532 N N . GLU A 1 196 ? -1.173 -5.847 -13.913 1.00 95.62 196 GLU A N 1
ATOM 1533 C CA . GLU A 1 196 ? -1.294 -7.134 -14.595 1.00 95.62 196 GLU A CA 1
ATOM 1534 C C . GLU A 1 196 ? -0.470 -7.154 -15.888 1.00 95.62 196 GLU A C 1
ATOM 1536 O O . GLU A 1 196 ? 0.319 -8.077 -16.097 1.00 95.62 196 GLU A O 1
ATOM 1541 N N . GLN A 1 197 ? -0.584 -6.113 -16.715 1.00 95.94 197 GLN A N 1
ATOM 1542 C CA . GLN A 1 197 ? 0.190 -5.980 -17.948 1.00 95.94 197 GLN A CA 1
ATOM 1543 C C . GLN A 1 197 ? 1.695 -5.971 -17.666 1.00 95.94 197 GLN A C 1
ATOM 1545 O O . GLN A 1 197 ? 2.437 -6.708 -18.315 1.00 95.94 197 GLN A O 1
ATOM 1550 N N . LEU A 1 198 ? 2.152 -5.206 -16.667 1.00 94.81 198 LEU A N 1
ATOM 1551 C CA . LEU A 1 198 ? 3.568 -5.143 -16.294 1.00 94.81 198 LEU A CA 1
ATOM 1552 C C . LEU A 1 198 ? 4.110 -6.517 -15.868 1.00 94.81 198 LEU A C 1
ATOM 1554 O O . LEU A 1 198 ? 5.193 -6.930 -16.294 1.00 94.81 198 LEU A O 1
ATOM 1558 N N . ASN A 1 199 ? 3.329 -7.237 -15.065 1.00 91.75 199 ASN A N 1
ATOM 1559 C CA . ASN A 1 199 ? 3.666 -8.558 -14.538 1.00 91.75 199 ASN A CA 1
ATOM 1560 C C . ASN A 1 199 ? 3.622 -9.669 -15.602 1.00 91.75 199 ASN A C 1
ATOM 1562 O O . ASN A 1 199 ? 4.185 -10.742 -15.395 1.00 91.75 199 ASN A O 1
ATOM 1566 N N . GLN A 1 200 ? 2.944 -9.441 -16.730 1.00 91.44 200 GLN A N 1
ATOM 1567 C CA . GLN A 1 200 ? 2.843 -10.394 -17.840 1.00 91.44 200 GLN A CA 1
ATOM 1568 C C . GLN A 1 200 ? 3.877 -10.160 -18.946 1.00 91.44 200 GLN A C 1
ATOM 1570 O O . GLN A 1 200 ? 3.996 -10.991 -19.851 1.00 91.44 200 GLN A O 1
ATOM 1575 N N . LEU A 1 201 ? 4.632 -9.056 -18.902 1.00 88.00 201 LEU A N 1
ATOM 1576 C CA . LEU A 1 201 ? 5.668 -8.805 -19.900 1.00 88.00 201 LEU A CA 1
ATOM 1577 C C . LEU A 1 201 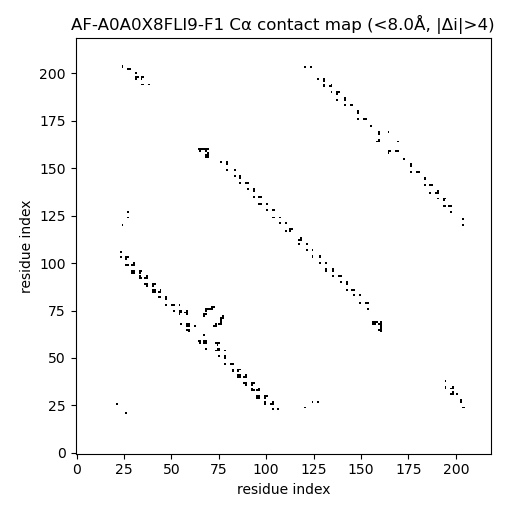? 6.740 -9.916 -19.860 1.00 88.00 201 LEU A C 1
ATOM 1579 O O . LEU A 1 201 ? 7.179 -10.334 -18.788 1.00 88.00 201 LEU A O 1
ATOM 1583 N N . PRO A 1 202 ? 7.185 -10.432 -21.016 1.00 80.12 202 PRO A N 1
ATOM 1584 C CA . PRO A 1 202 ? 8.200 -11.477 -21.052 1.00 80.12 202 PRO A CA 1
ATOM 1585 C C . PRO A 1 202 ? 9.560 -10.910 -20.639 1.00 80.12 202 PRO A C 1
ATOM 1587 O O . PRO A 1 202 ? 9.956 -9.856 -21.133 1.00 80.12 202 PRO A O 1
ATOM 1590 N N . SER A 1 203 ? 10.312 -11.622 -19.798 1.00 71.81 203 SER A N 1
ATOM 1591 C CA . SER A 1 203 ? 11.667 -11.187 -19.457 1.00 71.81 203 SER A CA 1
ATOM 1592 C C . SER A 1 203 ? 12.612 -11.356 -20.651 1.00 71.81 203 SER A C 1
ATOM 1594 O O . SER A 1 203 ? 12.606 -12.372 -21.354 1.00 71.81 203 SER A O 1
ATOM 1596 N N . LEU A 1 204 ? 13.487 -10.370 -20.863 1.00 66.56 204 LEU A N 1
ATOM 1597 C CA . LEU A 1 204 ? 14.472 -10.377 -21.956 1.00 66.56 204 LEU A CA 1
ATOM 1598 C C . LEU A 1 204 ? 15.462 -11.557 -21.876 1.00 66.56 204 LEU A C 1
ATOM 1600 O O . LEU A 1 204 ? 16.076 -11.924 -22.878 1.00 66.56 204 LEU A O 1
ATOM 1604 N N . ASN A 1 205 ? 15.619 -12.169 -20.698 1.00 59.84 205 ASN A N 1
ATOM 1605 C CA . ASN A 1 205 ? 16.494 -13.323 -20.490 1.00 59.84 205 ASN A CA 1
ATOM 1606 C C . ASN A 1 205 ? 15.886 -14.651 -20.984 1.00 59.84 205 ASN A C 1
ATOM 1608 O O . ASN A 1 205 ? 16.639 -15.546 -21.359 1.00 59.84 205 ASN A O 1
ATOM 1612 N N . GLN A 1 206 ? 14.555 -14.783 -21.057 1.00 50.94 206 GLN A N 1
ATOM 1613 C CA . GLN A 1 206 ? 13.893 -16.026 -21.488 1.00 50.94 206 GLN A CA 1
ATOM 1614 C C . GLN A 1 206 ? 13.907 -16.249 -23.013 1.00 50.94 206 GLN A C 1
ATOM 1616 O O . GLN A 1 206 ? 13.689 -17.372 -23.471 1.00 50.94 206 GLN A O 1
ATOM 1621 N N . GLU A 1 207 ? 14.189 -15.221 -23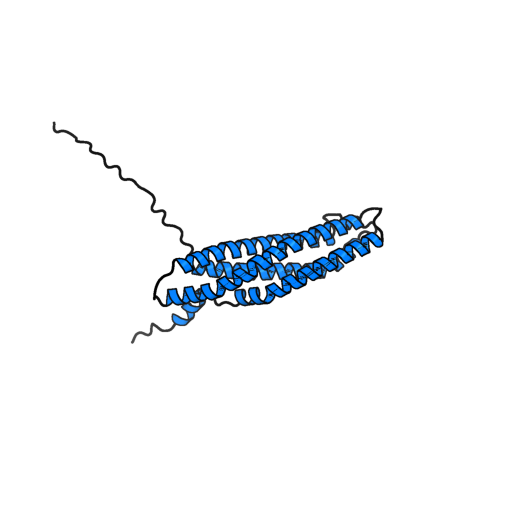.823 1.00 44.91 207 GLU A N 1
ATOM 1622 C CA . GLU A 1 207 ? 14.326 -15.381 -25.282 1.00 44.91 207 GLU A CA 1
ATOM 1623 C C . GLU A 1 207 ? 15.663 -16.010 -25.706 1.00 44.91 207 GLU A C 1
ATOM 1625 O O . GLU A 1 207 ? 15.721 -16.660 -26.753 1.00 44.91 207 GLU A O 1
ATOM 1630 N N . LYS A 1 208 ? 16.735 -15.870 -24.910 1.00 43.94 208 LYS A N 1
ATOM 1631 C CA . LYS A 1 208 ? 18.040 -16.476 -25.237 1.00 43.94 208 LYS A CA 1
ATOM 1632 C C . LYS A 1 208 ? 18.004 -18.003 -25.188 1.00 43.94 208 LYS A C 1
ATOM 1634 O O . LYS A 1 208 ? 18.594 -18.647 -26.054 1.00 43.94 208 LYS A O 1
ATOM 1639 N N . ASP A 1 209 ? 17.257 -18.575 -24.249 1.00 44.78 209 ASP A N 1
ATOM 1640 C CA . ASP A 1 209 ? 17.199 -20.028 -24.057 1.00 44.78 209 ASP A CA 1
ATOM 1641 C C . ASP A 1 209 ? 16.381 -20.750 -25.139 1.00 44.78 209 ASP A C 1
ATOM 1643 O O . ASP A 1 209 ? 16.576 -21.942 -25.368 1.00 44.78 209 ASP A O 1
ATOM 1647 N N . LYS A 1 210 ? 15.505 -20.041 -25.866 1.00 44.69 210 LYS A N 1
ATOM 1648 C CA . LYS A 1 210 ? 14.751 -20.626 -26.990 1.00 44.69 210 LYS A CA 1
ATOM 1649 C C . LYS A 1 210 ? 15.532 -20.652 -28.306 1.00 44.69 210 LYS A C 1
ATOM 1651 O O . LYS A 1 210 ? 15.257 -21.512 -29.135 1.00 44.69 210 LYS A O 1
ATOM 1656 N N . ASN A 1 211 ? 16.517 -19.768 -28.482 1.00 44.91 211 ASN A N 1
ATOM 1657 C CA . ASN A 1 211 ? 17.319 -19.675 -29.711 1.00 44.91 211 ASN A CA 1
ATOM 1658 C C . ASN A 1 211 ? 18.715 -20.323 -29.607 1.00 44.91 211 ASN A C 1
ATOM 1660 O O . ASN A 1 211 ? 19.406 -20.424 -30.615 1.00 44.91 211 ASN A O 1
ATOM 1664 N N . GLY A 1 212 ? 19.142 -20.780 -28.424 1.00 43.41 212 GLY A N 1
ATOM 1665 C CA . GLY A 1 212 ? 20.435 -21.454 -28.223 1.00 43.41 212 GLY A CA 1
ATOM 1666 C C . GLY A 1 212 ? 20.441 -22.971 -28.467 1.00 43.41 212 GLY A C 1
ATOM 1667 O O . GLY A 1 212 ? 21.472 -23.606 -28.273 1.00 43.41 212 GLY A O 1
ATOM 1668 N N . GLY A 1 213 ? 19.306 -23.570 -28.850 1.00 41.75 213 GLY A N 1
ATOM 1669 C CA . GLY A 1 213 ? 19.144 -25.028 -28.960 1.00 41.75 213 GLY A CA 1
ATOM 1670 C C . GLY A 1 213 ? 19.502 -25.653 -30.313 1.00 41.75 213 GLY A C 1
ATOM 1671 O O . GLY A 1 213 ? 19.427 -26.872 -30.442 1.00 41.75 213 GLY A O 1
ATOM 1672 N N . GLU A 1 214 ? 19.872 -24.863 -31.324 1.00 44.75 214 GLU A N 1
ATOM 1673 C CA . GLU A 1 214 ? 20.062 -25.361 -32.693 1.00 44.75 214 GLU A CA 1
ATOM 1674 C C . GLU A 1 214 ? 21.405 -24.916 -33.283 1.00 44.75 214 GLU A C 1
ATOM 1676 O O . GLU A 1 214 ? 21.466 -24.222 -34.290 1.00 44.75 214 GLU A O 1
ATOM 1681 N N . GLN A 1 215 ? 22.505 -25.301 -32.637 1.00 47.50 215 GLN A N 1
ATOM 1682 C CA . GLN A 1 215 ? 23.833 -25.348 -33.252 1.00 47.50 215 GLN A CA 1
ATOM 1683 C C . GLN A 1 215 ? 24.745 -26.203 -32.372 1.00 47.50 215 GLN A C 1
ATOM 1685 O O . GLN A 1 215 ? 25.329 -25.701 -31.425 1.00 47.50 215 GLN A O 1
ATOM 1690 N N . ASP A 1 216 ? 24.759 -27.513 -32.633 1.00 45.28 216 ASP A N 1
ATOM 1691 C CA . ASP A 1 216 ? 25.944 -28.383 -32.544 1.00 45.28 216 ASP A CA 1
ATOM 1692 C C . ASP A 1 216 ? 25.529 -29.841 -32.800 1.00 45.28 216 ASP A C 1
ATOM 1694 O O . ASP A 1 216 ? 25.301 -30.639 -31.892 1.00 45.28 216 ASP A O 1
ATOM 1698 N N . ALA A 1 217 ? 25.438 -30.203 -34.080 1.00 36.62 217 ALA A N 1
ATOM 1699 C CA . ALA A 1 217 ? 25.551 -31.592 -34.511 1.00 36.62 217 ALA A CA 1
ATOM 1700 C C . ALA A 1 217 ? 26.784 -31.688 -35.423 1.00 36.62 217 ALA A C 1
ATOM 1702 O O . ALA A 1 217 ? 26.745 -31.157 -36.537 1.00 36.62 217 ALA A O 1
ATOM 1703 N N . PRO A 1 218 ? 27.897 -32.297 -34.975 1.00 52.84 218 PRO A N 1
ATOM 1704 C CA . PRO A 1 218 ? 29.029 -32.539 -35.855 1.00 52.84 218 PRO A CA 1
ATOM 1705 C C . PRO A 1 218 ? 28.679 -33.637 -36.868 1.00 52.84 218 PRO A C 1
ATOM 1707 O O . PRO A 1 218 ? 28.113 -34.672 -36.507 1.00 52.84 218 PRO A O 1
ATOM 1710 N N . ALA A 1 219 ? 29.015 -33.369 -38.131 1.00 51.59 219 ALA A N 1
ATOM 1711 C CA . ALA A 1 219 ? 29.039 -34.342 -39.222 1.00 51.59 219 ALA A CA 1
ATOM 1712 C C . ALA A 1 219 ? 30.199 -35.339 -39.072 1.00 51.59 219 ALA A C 1
ATOM 1714 O O . ALA A 1 219 ? 31.253 -34.942 -38.519 1.00 51.59 219 ALA A O 1
#

pLDDT: mean 84.37, std 19.11, range [36.62, 98.81]

Mean predicted aligned error: 10.16 Å

Foldseek 3Di:
DDDDDDDDDPPPPDDPPPDPQDPLLNLLVLLLVLLVLLVVLVVVLVVLVVCLVVQQVVCCVVDVLLVLLLDCPGSNVVSLVSNVVSLVSNVVSLVSLVVSLVSLVVLLVPDDDPDPLSVVSNVLSVQSNVLSVQQNVLSVVLSVLVVVLSVLSSVLSNLCSDPPDDPVSNVVSVVVSVVSVVVSVVSVVSNVVSSVSSNPRDRSVVVVVVPPPPDDDDD

=== Feature glossary ===
The record interleaves many kinds of information about one protein. Here is each kind framed as the question it answers.

Q: What known structures does this most resemble?
A: Structural nearest neighbors (via Foldseek easy-search vs the PDB). Reported per hit: target PDB id, E-value, and alignment TM-score. A TM-score above ~0.5 is the conventional threshold for 'same fold'.

Q: Where is each backbone atom in 3D?
A: The mmCIF table is the protein's shape written out atom by atom. For each backbone N, Cα, C, and carbonyl O, it records an (x, y, z) coordinate triple in Å plus the residue type, chain letter, and residue number.

Q: What are the backbone torsion angles?
A: The φ/ψ torsion pair specifies the backbone conformation at each residue. φ rotates about the N–Cα bond, ψ about the Cα–C bond. Steric clashes forbid most of the (φ, ψ) plane — the allowed regions (α-helix basin, β-sheet basin, left-handed helix) are the Ramachandran-allowed regions.

Q: Which residues are buried vs exposed?
A: Solvent-accessible surface area (SASA) is the area in Å² traced out by the centre of a 1.4 Å probe sphere (a water molecule) rolled over the protein's van der Waals surface (Shrake–Rupley / Lee–Richards construction). Buried residues have near-zero SASA; fully exposed residues can exceed 200 Å². The total SASA scales roughly with the number of surface residues.

Q: How confident is the AlphaFold model at each residue?
A: pLDDT is the predicted lDDT-Cα score: AlphaFold's confidence that the local environment of each residue (all inter-atomic distances within 15 Å) is correctly placed. It is a per-residue number between 0 and 100, with higher meaning more reliable.

Q: What does the local fold look like, residue by residue?
A: 3Di is Foldseek's structural alphabet. Each residue is assigned one of twenty discrete states based on how its Cα sits relative to its spatial (not sequential) neighbors. Aligning 3Di strings finds structural homologs roughly as well as full 3D superposition, but orders of magnitude faster.

Q: How big and how compact is the whole molecule?
A: Radius of gyration (Rg) is the root-mean-square distance of Cα atoms from their centroid — a single number for overall size and compactness. A globular domain of N residues has Rg ≈ 2.2·N^0.38 Å; an extended or disordered chain has a much larger Rg. The Cα contact count is the number of residue pairs whose Cα atoms are within 8 Å and are more than four positions apart in sequence — a standard proxy for tertiary packing density. The bounding box is the smallest axis-aligned box enclosing all Cα atoms.

Q: Which residues are in helices, strands, or loops?
A: DSSP 8-state secondary structure assigns each residue one of H (α-helix), G (3₁₀-helix), I (π-helix), E (extended β-strand), B (isolated β-bridge), T (hydrogen-bonded turn), S (bend), or '-' (coil). The assignment is computed from backbone hydrogen-bond geometry via the Kabsch–Sander algorithm.

Q: How mobile is each atom in the crystal?
A: Crystallographic B-factors measure how much each atom's electron density is smeared out, in Å². They rise in mobile loops and surface residues and fall in the buried interior. In AlphaFold models this column is repurposed to hold pLDDT instead.

Q: What if only a Cα trace is available?
A: P-SEA three-state annotation labels each residue as helix, strand, or coil based purely on the geometry of the Cα trace. It serves as a fallback when the full backbone (and thus DSSP) is unavailable.

Q: What family and function is it annotated with?
A: Database cross-references. InterPro integrates a dozen domain/family signature databases into unified entries with residue-range hits. GO terms attach function/process/location labels with evidence codes. CATH codes position the fold in a four-level structural taxonomy. Organism is the NCBI-taxonomy species name.

Q: Are the domains correctly placed relative to each other?
A: Predicted Aligned Error (PAE) is an AlphaFold confidence matrix: entry (i, j) is the expected error in the position of residue j, in ångströms, when the prediction is superimposed on the true structure at residue i. Low PAE within a block of residues means that block is internally rigid and well-predicted; high PAE between two blocks means their relative placement is uncertain even if each block individually is confident.

Q: What do the diagnostic plots show?
A: Three diagnostic plots accompany the record. The Cα contact map visualizes the tertiary structure as a 2D adjacency matrix (8 Å cutoff, sequence-local contacts suppressed). The Ramachandran plot shows the distribution of backbone (φ, ψ) torsions, with points in the α and β basins reflecting secondary structure content. The PAE plot shows AlphaFold's inter-residue confidence as a color matrix.

Q: What is the amino-acid chain?
A: Primary structure: the covalent order of the twenty standard amino acids along the backbone. Two proteins with the same sequence will (almost always) fold to the same structure; two with 30% identity often share a fold but not the details.

Q: What do the rendered images show?
A: The six renders are orthographic views along the three Cartesian axes in both directions. Representation (cartoon, sticks, or surface) and color scheme (sequence-rainbow or by-chain) vary across proteins so the training set covers all the common visualization conventions.